Protein AF-A0A938IP88-F1 (afdb_monomer_lite)

Secondary structure (DSSP, 8-state):
----PPPTTPPPP-S-SS---HHHHHHHHHHHHTS-HHHHHHHHHHHHHHHH--S---HHHHHHHHT--S-HHHHS--EEEEEEEEEEETTTEEEEEEEEEEEE--GGGHHHHHHHH-PPP--HHHHHHHHHHHHHHHHHHTT--SPEEEE--GGG--HHHHHHHHHTTEEEE-PPPTT----PPPPPPPTT--SPPPS--

Radius of gyration: 23.62 Å; chains: 1; bounding box: 55×41×85 Å

Foldseek 3Di:
DDPPDPDPPQDADQFFPDFDDDPVNVVLQVVLVVDDVLCSSCSRLQVQLCVQQPDDPDSVSSNVNRPPGRPVCSVPVWDKQWDWDWDQDPVPGTDTHTDDIDIADDPVCVVVCCVPPVDDHDDSLRVVLVVVVVVLCVCVVVVNPDAAEAEDEQVNVDPVSVVSCVVSNHHYDYDHDPPDDDFDQDDDDDPPDDDDDDRGD

pLDDT: mean 84.92, std 9.45, range [39.03, 96.81]

Sequence (201 aa):
MPSRTPNPNRKKTVRARVPLIGGLAAMAASMGGLLDARMGFRLAIIMAGMVLAGERRVAAAWFAAGGAQDDWDRFCGHNWVSLAMVVKHSLWGVIALPLRSMLYVRAANRPKWTEKYGWEFRTKHEQLTDLVAWFVETARGMGLRCAIWLAVDGAYAASPFLRAMGRWSVVVVSRLRKDAALFDLPEERAPGKRGRHPIYG

Structure (mmCIF, N/CA/C/O backbone):
data_AF-A0A938IP88-F1
#
_entry.id   AF-A0A938IP88-F1
#
loop_
_atom_site.group_PDB
_atom_site.id
_atom_site.type_symbol
_atom_site.label_atom_id
_atom_site.label_alt_id
_atom_site.label_comp_id
_atom_site.label_asym_id
_atom_site.label_entity_id
_atom_site.label_seq_id
_atom_site.pdbx_PDB_ins_code
_atom_site.Cartn_x
_atom_site.Cartn_y
_atom_site.Cartn_z
_atom_site.occupancy
_atom_site.B_iso_or_equiv
_atom_site.auth_seq_id
_atom_site.auth_comp_id
_atom_site.auth_asym_id
_atom_site.auth_atom_id
_atom_site.pdbx_PDB_model_num
ATOM 1 N N . MET A 1 1 ? 25.854 7.118 6.851 1.00 39.03 1 MET A N 1
ATOM 2 C CA . MET A 1 1 ? 25.600 5.969 5.949 1.00 39.03 1 MET A CA 1
ATOM 3 C C . MET A 1 1 ? 26.507 6.124 4.741 1.00 39.03 1 MET A C 1
ATOM 5 O O . MET A 1 1 ? 26.476 7.207 4.168 1.00 39.03 1 MET A O 1
ATOM 9 N N . PRO A 1 2 ? 27.325 5.125 4.376 1.00 42.34 2 PRO A N 1
ATOM 10 C CA . PRO A 1 2 ? 28.205 5.250 3.220 1.00 42.34 2 PRO A CA 1
ATOM 11 C C . PRO A 1 2 ? 27.356 5.418 1.956 1.00 42.34 2 PRO A C 1
ATOM 13 O O . PRO A 1 2 ? 26.349 4.723 1.776 1.00 42.34 2 PRO A O 1
ATOM 16 N N . SER A 1 3 ? 27.719 6.385 1.115 1.00 47.59 3 SER A N 1
ATOM 17 C CA . SER A 1 3 ? 27.092 6.593 -0.186 1.00 47.59 3 SER A CA 1
ATOM 18 C C . SER A 1 3 ? 27.247 5.305 -0.995 1.00 47.59 3 SER A C 1
ATOM 20 O O . SER A 1 3 ? 28.353 4.848 -1.260 1.00 47.59 3 SER A O 1
ATOM 22 N N . ARG A 1 4 ? 26.129 4.663 -1.355 1.00 57.00 4 ARG A N 1
ATOM 23 C CA . ARG A 1 4 ? 26.156 3.551 -2.313 1.00 57.00 4 ARG A CA 1
ATOM 24 C C . ARG A 1 4 ? 26.623 4.116 -3.650 1.00 57.00 4 ARG A C 1
ATOM 26 O O . ARG A 1 4 ? 25.824 4.695 -4.385 1.00 57.00 4 ARG A O 1
ATOM 33 N N . THR A 1 5 ? 27.906 3.974 -3.952 1.00 62.06 5 THR A N 1
ATOM 34 C CA . THR A 1 5 ? 28.433 4.198 -5.293 1.00 62.06 5 THR A CA 1
ATOM 35 C C . THR A 1 5 ? 27.767 3.198 -6.244 1.00 62.06 5 THR A C 1
ATOM 37 O O . THR A 1 5 ? 27.657 2.013 -5.914 1.00 62.06 5 THR A O 1
ATOM 40 N N . PRO A 1 6 ? 27.238 3.650 -7.397 1.00 63.91 6 PRO A N 1
ATOM 41 C CA . PRO A 1 6 ? 26.672 2.746 -8.389 1.00 63.91 6 PRO A CA 1
ATOM 42 C C . PRO A 1 6 ? 27.718 1.714 -8.821 1.00 63.91 6 PRO A C 1
ATOM 44 O O . PRO A 1 6 ? 28.854 2.083 -9.102 1.00 63.91 6 PRO A O 1
ATOM 47 N N . ASN A 1 7 ? 27.336 0.435 -8.889 1.00 74.88 7 ASN A N 1
ATOM 48 C CA . ASN A 1 7 ? 28.219 -0.620 -9.387 1.00 74.88 7 ASN A CA 1
ATOM 49 C C . ASN A 1 7 ? 28.646 -0.286 -10.836 1.00 74.88 7 ASN A C 1
ATOM 51 O O . ASN A 1 7 ? 27.767 -0.212 -11.701 1.00 74.88 7 ASN A O 1
ATOM 55 N N . PRO A 1 8 ? 29.948 -0.094 -11.122 1.00 76.50 8 PRO A N 1
ATOM 56 C CA . PRO A 1 8 ? 30.418 0.248 -12.465 1.00 76.50 8 PRO A CA 1
ATOM 57 C C . PRO A 1 8 ? 30.179 -0.881 -13.479 1.00 76.50 8 PRO A C 1
ATOM 59 O O . PRO A 1 8 ? 29.977 -0.610 -14.657 1.00 76.50 8 PRO A O 1
ATOM 62 N N . ASN A 1 9 ? 30.086 -2.134 -13.020 1.00 78.81 9 ASN A N 1
ATOM 6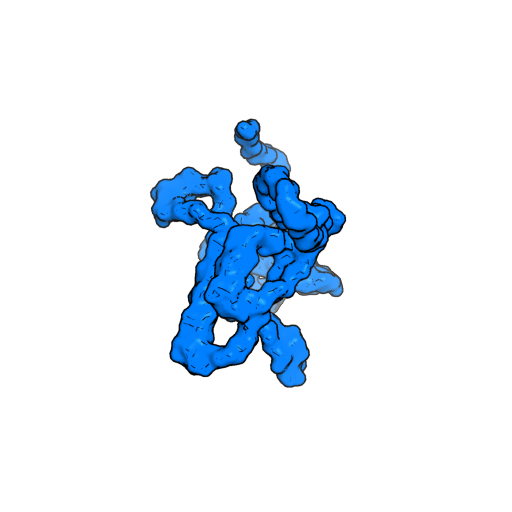3 C CA . ASN A 1 9 ? 29.857 -3.313 -13.863 1.00 78.81 9 ASN A CA 1
ATOM 64 C C . ASN A 1 9 ? 28.368 -3.625 -14.084 1.00 78.81 9 ASN A C 1
ATOM 66 O O . ASN A 1 9 ? 28.011 -4.722 -14.515 1.00 78.81 9 ASN A O 1
ATOM 70 N N . ARG A 1 10 ? 27.476 -2.684 -13.758 1.00 78.38 10 ARG A N 1
ATOM 71 C CA . ARG A 1 10 ? 26.030 -2.886 -13.839 1.00 78.38 10 ARG A CA 1
ATOM 72 C C . ARG A 1 10 ? 25.574 -3.097 -15.282 1.00 78.38 10 ARG A C 1
ATOM 74 O O . ARG A 1 10 ? 25.612 -2.165 -16.091 1.00 78.38 10 ARG A O 1
ATOM 81 N N . LYS A 1 11 ? 25.030 -4.278 -15.583 1.00 82.25 11 LYS A N 1
ATOM 82 C CA . LYS A 1 11 ? 24.447 -4.555 -16.899 1.00 82.25 11 LYS A CA 1
ATOM 83 C C . LYS A 1 11 ? 23.072 -3.903 -17.029 1.00 82.25 11 LYS A C 1
ATOM 85 O O . LYS A 1 11 ? 22.203 -4.069 -16.174 1.00 82.25 11 LYS A O 1
ATOM 90 N N . LYS A 1 12 ? 22.884 -3.135 -18.104 1.00 82.44 12 LYS A N 1
ATOM 91 C CA . LYS A 1 12 ? 21.624 -2.451 -18.419 1.00 82.44 12 LYS A CA 1
ATOM 92 C C . LYS A 1 12 ? 20.836 -3.260 -19.437 1.00 82.44 12 LYS A C 1
ATOM 94 O O . LYS A 1 12 ? 21.319 -3.529 -20.534 1.00 82.44 12 LYS A O 1
ATOM 99 N N . THR A 1 13 ? 19.595 -3.568 -19.102 1.00 82.69 13 THR A N 1
ATOM 100 C CA . THR A 1 13 ? 18.654 -4.197 -20.017 1.00 82.69 13 THR A CA 1
ATOM 101 C C . THR A 1 13 ? 18.198 -3.152 -21.033 1.00 82.69 13 THR A C 1
ATOM 103 O O . THR A 1 13 ? 17.679 -2.087 -20.681 1.00 82.69 13 THR A O 1
ATOM 106 N N . VAL A 1 14 ? 18.451 -3.438 -22.308 1.00 83.44 14 VAL A N 1
ATOM 107 C CA . VAL A 1 14 ? 18.081 -2.586 -23.453 1.00 83.44 14 VAL A CA 1
ATOM 108 C C . VAL A 1 14 ? 17.101 -3.277 -24.399 1.00 83.44 14 VAL A C 1
ATOM 110 O O . VAL A 1 14 ? 16.383 -2.601 -25.126 1.00 83.44 14 VAL A O 1
ATOM 113 N N . ARG A 1 15 ? 17.033 -4.613 -24.359 1.00 84.44 15 ARG A N 1
ATOM 114 C CA . ARG A 1 15 ? 16.145 -5.445 -25.177 1.00 84.44 15 ARG A CA 1
ATOM 115 C C . ARG A 1 15 ? 15.677 -6.670 -24.397 1.00 84.44 15 ARG A C 1
ATOM 117 O O . ARG A 1 15 ? 16.320 -7.050 -23.419 1.00 84.44 15 ARG A O 1
ATOM 124 N N . ALA A 1 16 ? 14.582 -7.274 -24.848 1.00 85.69 16 ALA A N 1
ATOM 125 C CA . ALA A 1 16 ? 14.050 -8.496 -24.260 1.00 85.69 16 ALA A CA 1
ATO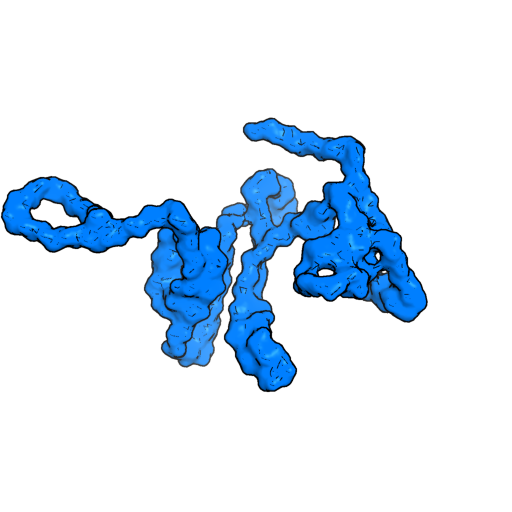M 126 C C . ALA A 1 16 ? 15.006 -9.678 -24.491 1.00 85.69 16 ALA A C 1
ATOM 128 O O . ALA A 1 16 ? 15.702 -9.716 -25.510 1.00 85.69 16 ALA A O 1
ATOM 129 N N . ARG A 1 17 ? 15.009 -10.659 -23.579 1.00 85.94 17 ARG A N 1
ATOM 130 C CA . ARG A 1 17 ? 15.755 -11.923 -23.741 1.00 85.94 17 ARG A CA 1
ATOM 131 C C . ARG A 1 17 ? 15.338 -12.669 -25.007 1.00 85.94 17 ARG A C 1
ATOM 133 O O . ARG A 1 17 ? 16.198 -13.170 -25.722 1.00 85.94 17 ARG A O 1
ATOM 140 N N . VAL A 1 18 ? 14.035 -12.711 -25.271 1.00 88.25 18 VAL A N 1
ATOM 141 C CA . VAL A 1 18 ? 13.453 -13.189 -26.527 1.00 88.25 18 VAL A CA 1
ATOM 142 C C . VAL A 1 18 ? 12.668 -12.018 -27.121 1.00 88.25 18 VAL A C 1
ATOM 144 O O . VAL A 1 18 ? 11.753 -11.519 -26.460 1.00 88.25 18 VAL A O 1
ATOM 147 N N . PRO A 1 19 ? 13.048 -11.507 -28.303 1.00 87.06 19 PRO A N 1
ATOM 148 C CA . PRO A 1 19 ? 12.375 -10.364 -28.901 1.00 87.06 19 PRO A CA 1
ATOM 149 C C . PRO A 1 19 ? 10.961 -10.735 -29.356 1.00 87.06 19 PRO A C 1
ATOM 151 O O . PRO A 1 19 ? 10.712 -11.845 -29.820 1.00 87.06 19 PRO A O 1
ATOM 154 N N . LEU A 1 20 ? 10.041 -9.773 -29.256 1.00 87.88 20 LEU A N 1
ATOM 155 C CA . LEU A 1 20 ? 8.740 -9.878 -29.911 1.00 87.88 20 LEU A CA 1
ATOM 156 C C . LEU A 1 20 ? 8.942 -9.846 -31.429 1.00 87.88 20 LEU A C 1
ATOM 158 O O . LEU A 1 20 ? 9.775 -9.086 -31.927 1.00 87.88 20 LEU A O 1
ATOM 162 N N . ILE A 1 21 ? 8.148 -10.628 -32.156 1.00 89.69 21 ILE A N 1
ATOM 163 C CA . ILE A 1 21 ? 8.145 -10.675 -33.623 1.00 89.69 21 ILE A CA 1
ATOM 164 C C . ILE A 1 21 ? 6.719 -10.512 -34.164 1.00 89.69 21 ILE A C 1
ATOM 166 O O . ILE A 1 21 ? 5.740 -10.685 -33.435 1.00 89.69 21 ILE A O 1
ATOM 170 N N . GLY A 1 22 ? 6.600 -10.163 -35.446 1.00 92.19 22 GLY A N 1
ATOM 171 C CA . GLY A 1 22 ? 5.313 -10.042 -36.136 1.00 92.19 22 GLY A CA 1
ATOM 172 C C . GLY A 1 22 ? 4.401 -8.954 -35.557 1.00 92.19 22 GLY A C 1
ATOM 173 O O . GLY A 1 22 ? 4.866 -7.921 -35.071 1.00 92.19 22 GLY A O 1
ATOM 174 N N . GLY A 1 23 ? 3.086 -9.186 -35.600 1.00 89.50 23 GLY A N 1
ATOM 175 C CA . GLY A 1 23 ? 2.079 -8.202 -35.180 1.00 89.50 23 GLY A CA 1
ATOM 176 C C . GLY A 1 23 ? 2.238 -7.730 -33.732 1.00 89.50 23 GLY A C 1
ATOM 177 O O . GLY A 1 23 ? 2.068 -6.547 -33.447 1.00 89.50 23 GLY A O 1
ATOM 178 N N . LEU A 1 24 ? 2.666 -8.614 -32.827 1.00 85.00 24 LEU A N 1
ATOM 179 C CA . LEU A 1 24 ? 2.877 -8.265 -31.422 1.00 85.00 24 LEU A CA 1
ATOM 180 C C . LEU A 1 24 ? 4.037 -7.269 -31.239 1.00 85.00 24 LEU A C 1
ATOM 182 O O . LEU A 1 24 ? 3.959 -6.384 -30.388 1.00 85.00 24 LEU A O 1
ATOM 186 N N . ALA A 1 25 ? 5.083 -7.360 -32.067 1.00 88.56 25 ALA A N 1
ATOM 187 C CA . ALA A 1 25 ? 6.172 -6.383 -32.076 1.00 88.56 25 ALA A CA 1
ATOM 188 C C . ALA A 1 25 ? 5.706 -5.014 -32.590 1.00 88.56 25 ALA A C 1
ATOM 190 O O . ALA A 1 25 ? 6.047 -3.987 -32.002 1.00 88.56 25 ALA A O 1
ATOM 191 N N . ALA A 1 26 ? 4.890 -4.998 -33.648 1.00 88.69 26 ALA A N 1
ATOM 192 C CA . ALA A 1 26 ? 4.335 -3.767 -34.208 1.00 88.69 26 ALA A CA 1
ATOM 193 C C . ALA A 1 26 ? 3.410 -3.053 -33.207 1.00 88.69 26 ALA A C 1
ATOM 195 O O . ALA A 1 26 ? 3.532 -1.845 -33.001 1.00 88.69 26 ALA A O 1
ATOM 196 N N . MET A 1 27 ? 2.551 -3.806 -32.512 1.00 88.81 27 MET A N 1
ATOM 197 C CA . MET A 1 27 ? 1.705 -3.270 -31.442 1.00 88.81 27 MET A CA 1
ATOM 198 C C . MET A 1 27 ? 2.544 -2.718 -30.286 1.00 88.81 27 MET A C 1
ATOM 200 O O . MET A 1 27 ? 2.295 -1.606 -29.824 1.00 88.81 27 MET A O 1
ATOM 204 N N . ALA A 1 28 ? 3.580 -3.448 -29.859 1.00 87.19 28 ALA A N 1
ATOM 205 C CA . ALA A 1 28 ? 4.492 -2.994 -28.812 1.00 87.19 28 ALA A CA 1
ATOM 206 C C . ALA A 1 28 ? 5.188 -1.678 -29.156 1.00 87.19 28 ALA A C 1
ATOM 208 O O . ALA A 1 28 ? 5.303 -0.804 -28.299 1.00 87.19 28 ALA A O 1
ATOM 209 N N . ALA A 1 29 ? 5.644 -1.536 -30.400 1.00 87.12 29 ALA A N 1
ATOM 210 C CA . ALA A 1 29 ? 6.291 -0.323 -30.878 1.00 87.12 29 ALA A CA 1
ATOM 211 C C . ALA A 1 29 ? 5.306 0.853 -30.939 1.00 87.12 29 ALA A C 1
ATOM 213 O O . ALA A 1 29 ? 5.624 1.936 -30.450 1.00 87.12 29 ALA A O 1
ATOM 214 N N . SER A 1 30 ? 4.097 0.625 -31.461 1.00 88.56 30 SER A N 1
ATOM 215 C CA . SER A 1 30 ? 3.044 1.644 -31.533 1.00 88.56 30 SER A CA 1
ATOM 216 C C . SER A 1 30 ? 2.647 2.143 -30.142 1.00 88.56 30 SER A C 1
ATOM 218 O O . SER A 1 30 ? 2.703 3.342 -29.874 1.00 88.56 30 SER A O 1
ATOM 220 N N . MET A 1 31 ? 2.355 1.228 -29.215 1.00 87.75 31 MET A N 1
ATOM 221 C CA . MET A 1 31 ? 2.033 1.575 -27.829 1.00 87.75 31 MET A CA 1
ATOM 222 C C . MET A 1 31 ? 3.223 2.221 -27.110 1.00 87.75 31 MET A C 1
ATOM 224 O O . MET A 1 31 ? 3.044 3.152 -26.331 1.00 87.75 31 MET A O 1
ATOM 228 N N . GLY A 1 32 ? 4.444 1.752 -27.378 1.00 85.56 32 GLY A N 1
ATOM 229 C CA . GLY A 1 32 ? 5.668 2.314 -26.813 1.00 85.56 32 GLY A CA 1
ATOM 230 C C . GLY A 1 32 ? 5.910 3.759 -27.248 1.00 85.56 32 GLY A C 1
ATOM 231 O O . GLY A 1 32 ? 6.405 4.545 -26.444 1.00 85.56 32 GLY A O 1
ATOM 232 N N . GLY A 1 33 ? 5.515 4.120 -28.473 1.00 86.38 33 GLY A N 1
ATOM 233 C CA . GLY A 1 33 ? 5.577 5.490 -28.990 1.00 86.38 33 GLY A CA 1
ATOM 234 C C . GLY A 1 33 ? 4.600 6.462 -28.321 1.00 86.38 33 GLY A C 1
ATOM 235 O O . GLY A 1 33 ? 4.826 7.666 -28.365 1.00 86.38 33 GLY A O 1
ATOM 236 N N . LEU A 1 34 ? 3.554 5.953 -27.661 1.00 86.06 34 LEU A N 1
ATOM 237 C CA . LEU A 1 34 ? 2.617 6.757 -26.864 1.00 86.06 34 LEU A CA 1
ATOM 238 C C . LEU A 1 34 ? 3.126 7.024 -25.438 1.00 86.06 34 LEU A C 1
ATOM 240 O O . LEU A 1 34 ? 2.538 7.821 -24.707 1.00 86.06 34 LEU A O 1
ATOM 244 N N . LEU A 1 35 ? 4.189 6.338 -25.014 1.00 83.81 35 LEU A N 1
ATOM 245 C CA . LEU A 1 35 ? 4.784 6.498 -23.692 1.00 83.81 35 LEU A CA 1
ATOM 246 C C . LEU A 1 35 ? 5.928 7.514 -23.728 1.00 83.81 35 LEU A C 1
ATOM 248 O O . LEU A 1 35 ? 6.549 7.751 -24.761 1.00 83.81 35 LEU A O 1
ATOM 252 N N . ASP A 1 36 ? 6.271 8.059 -22.556 1.00 80.62 36 ASP A N 1
ATOM 253 C CA . ASP A 1 36 ? 7.490 8.855 -22.397 1.00 80.62 36 ASP A CA 1
ATOM 254 C C . ASP A 1 36 ? 8.705 8.083 -22.941 1.00 80.62 36 ASP A C 1
ATOM 256 O O . ASP A 1 36 ? 8.876 6.889 -22.661 1.00 80.62 36 ASP A O 1
ATOM 260 N N . ALA A 1 37 ? 9.574 8.768 -23.690 1.00 76.88 37 ALA A N 1
ATOM 261 C CA . ALA A 1 37 ? 10.711 8.161 -24.384 1.00 76.88 37 ALA A CA 1
ATOM 262 C C . ALA A 1 37 ? 11.632 7.345 -23.453 1.00 76.88 37 ALA A C 1
ATOM 264 O O . ALA A 1 37 ? 12.273 6.381 -23.879 1.00 76.88 37 ALA A O 1
ATOM 265 N N . ARG A 1 38 ? 11.678 7.672 -22.154 1.00 75.44 38 ARG A N 1
ATOM 266 C CA . ARG A 1 38 ? 12.471 6.936 -21.155 1.00 75.44 38 ARG A CA 1
ATOM 267 C C . ARG A 1 38 ? 11.866 5.574 -20.818 1.00 75.44 38 ARG A C 1
ATOM 269 O O . ARG A 1 38 ? 12.594 4.695 -20.342 1.00 75.44 38 ARG A O 1
ATOM 276 N N . MET A 1 39 ? 10.557 5.419 -21.007 1.00 77.50 39 MET A N 1
ATOM 277 C CA . MET A 1 39 ? 9.769 4.223 -20.703 1.00 77.50 39 MET A CA 1
ATOM 278 C C . MET A 1 39 ? 9.457 3.385 -21.946 1.00 77.50 39 MET A C 1
ATOM 280 O O . MET A 1 39 ? 9.400 2.164 -21.819 1.00 77.50 39 MET A O 1
ATOM 284 N N . GLY A 1 40 ? 9.286 4.003 -23.120 1.00 81.69 40 GLY A N 1
ATOM 285 C CA . GLY A 1 40 ? 8.762 3.348 -24.328 1.00 81.69 40 GLY A CA 1
ATOM 286 C C . GLY A 1 40 ? 9.460 2.034 -24.693 1.00 81.69 40 GLY A C 1
ATOM 287 O O . GLY A 1 40 ? 8.802 1.008 -24.857 1.00 81.69 40 GLY A O 1
ATOM 288 N N . PHE A 1 41 ? 10.799 2.009 -24.694 1.00 82.62 41 PHE A N 1
ATOM 289 C CA . PHE A 1 41 ? 11.572 0.798 -25.026 1.00 82.62 41 PHE A CA 1
ATOM 290 C C . PHE A 1 41 ? 11.330 -0.380 -24.060 1.00 82.62 41 PHE A C 1
ATOM 292 O O . PHE A 1 41 ? 11.546 -1.540 -24.409 1.00 82.62 41 PHE A O 1
ATOM 299 N N . ARG A 1 42 ? 10.888 -0.100 -22.828 1.00 85.56 42 ARG A N 1
ATOM 300 C CA . ARG A 1 42 ? 10.667 -1.118 -21.792 1.00 85.56 42 ARG A CA 1
ATOM 301 C C . ARG A 1 42 ? 9.394 -1.901 -22.034 1.00 85.56 42 ARG A C 1
ATOM 303 O O . ARG A 1 42 ? 9.327 -3.050 -21.614 1.00 85.56 42 ARG A O 1
ATOM 310 N N . LEU A 1 43 ? 8.411 -1.313 -22.714 1.00 85.56 43 LEU A N 1
ATOM 311 C CA . LEU A 1 43 ? 7.127 -1.960 -22.952 1.00 85.56 43 LEU A CA 1
ATOM 312 C C . LEU A 1 43 ? 7.303 -3.294 -23.692 1.00 85.56 43 LEU A C 1
ATOM 314 O O . LEU A 1 43 ? 6.735 -4.301 -23.280 1.00 85.56 43 LEU A O 1
ATOM 318 N N . ALA A 1 44 ? 8.173 -3.332 -24.704 1.00 86.25 44 ALA A N 1
ATOM 319 C CA . ALA A 1 44 ? 8.491 -4.558 -25.433 1.00 86.25 44 ALA A CA 1
ATOM 320 C C . ALA A 1 44 ? 9.147 -5.632 -24.541 1.00 86.25 44 ALA A C 1
ATOM 322 O O . ALA A 1 44 ? 8.832 -6.813 -24.665 1.00 86.25 44 ALA A O 1
ATOM 323 N N . ILE A 1 45 ? 10.015 -5.228 -23.604 1.00 86.00 45 ILE A N 1
ATOM 324 C CA . ILE A 1 45 ? 10.669 -6.127 -22.634 1.00 86.00 45 ILE A CA 1
ATOM 325 C C . ILE A 1 45 ? 9.637 -6.733 -21.680 1.00 86.00 45 ILE A C 1
ATOM 327 O O . ILE A 1 45 ? 9.655 -7.936 -21.421 1.00 86.00 45 ILE A O 1
ATOM 331 N N . ILE A 1 46 ? 8.720 -5.903 -21.181 1.00 86.12 46 ILE A N 1
ATOM 332 C CA . ILE A 1 46 ? 7.667 -6.318 -20.252 1.00 86.12 46 ILE A CA 1
ATOM 333 C C . ILE A 1 46 ? 6.691 -7.268 -20.943 1.00 86.12 46 ILE A C 1
ATOM 335 O O . ILE A 1 46 ? 6.385 -8.319 -20.388 1.00 86.12 46 ILE A O 1
ATOM 339 N N . MET A 1 47 ? 6.239 -6.935 -22.153 1.00 85.94 47 MET A N 1
ATOM 340 C CA . MET A 1 47 ? 5.298 -7.772 -22.897 1.00 85.94 47 MET A CA 1
ATOM 341 C C . MET A 1 47 ? 5.909 -9.110 -23.320 1.00 85.94 47 MET A C 1
ATOM 343 O O . MET A 1 47 ? 5.250 -10.136 -23.186 1.00 85.94 47 MET A O 1
ATOM 347 N N . ALA A 1 48 ? 7.180 -9.141 -23.736 1.00 87.38 48 ALA A N 1
ATOM 348 C CA . ALA A 1 48 ? 7.887 -10.406 -23.948 1.00 87.38 48 ALA A CA 1
ATOM 349 C C . ALA A 1 48 ? 7.922 -11.248 -22.660 1.00 87.38 48 ALA A C 1
ATOM 351 O O . ALA A 1 48 ? 7.640 -12.443 -22.679 1.00 87.38 48 ALA A O 1
ATOM 352 N N . GLY A 1 49 ? 8.191 -10.606 -21.521 1.00 85.88 49 GLY A N 1
ATOM 353 C CA . GLY A 1 49 ? 8.145 -11.238 -20.207 1.00 85.88 49 GLY A CA 1
ATOM 354 C C . GLY A 1 49 ? 6.770 -11.776 -19.808 1.00 85.88 49 GLY A C 1
ATOM 355 O O . GLY A 1 49 ? 6.691 -12.856 -19.232 1.00 85.88 49 GLY A O 1
ATOM 356 N N . MET A 1 50 ? 5.691 -11.057 -20.129 1.00 86.69 50 MET A N 1
ATOM 357 C CA . MET A 1 50 ? 4.311 -11.496 -19.884 1.00 86.69 50 MET A CA 1
ATOM 358 C C . MET A 1 50 ? 3.970 -12.770 -20.659 1.00 86.69 50 MET A C 1
ATOM 360 O O . MET A 1 50 ? 3.320 -13.648 -20.103 1.00 86.69 50 MET A O 1
ATOM 364 N N . VAL A 1 51 ? 4.415 -12.871 -21.916 1.00 85.94 51 VAL A N 1
ATOM 365 C CA . VAL A 1 51 ? 4.176 -14.045 -22.773 1.00 85.94 51 VAL A CA 1
ATOM 366 C C . VAL A 1 51 ? 4.978 -15.261 -22.300 1.00 85.94 51 VAL A C 1
ATOM 368 O O . VAL A 1 51 ? 4.491 -16.384 -22.374 1.00 85.94 51 VAL A O 1
ATOM 371 N N . LEU A 1 52 ? 6.202 -15.047 -21.812 1.00 84.88 52 LEU A N 1
ATOM 372 C CA . LEU A 1 52 ? 7.124 -16.126 -21.432 1.00 84.88 52 LEU A CA 1
ATOM 373 C C . LEU A 1 52 ? 6.988 -16.580 -19.975 1.00 84.88 52 LEU A C 1
ATOM 375 O O . LEU A 1 52 ? 7.474 -17.654 -19.620 1.00 84.88 52 LEU A O 1
ATOM 379 N N . ALA A 1 53 ? 6.393 -15.766 -19.104 1.00 84.06 53 ALA A N 1
ATOM 380 C CA . ALA A 1 53 ? 6.226 -16.128 -17.705 1.00 84.06 53 ALA A CA 1
ATOM 381 C C . ALA A 1 53 ? 5.150 -17.213 -17.561 1.00 84.06 53 ALA A C 1
ATOM 383 O O . ALA A 1 53 ? 3.966 -16.953 -17.752 1.00 84.06 53 ALA A O 1
ATOM 384 N N . GLY A 1 54 ? 5.568 -18.426 -17.190 1.00 68.00 54 GLY A N 1
ATOM 385 C CA . GLY A 1 54 ? 4.669 -19.580 -17.094 1.00 68.00 54 GLY A CA 1
ATOM 386 C C . GLY A 1 54 ? 3.730 -19.584 -15.883 1.00 68.00 54 GLY A C 1
ATOM 387 O O . GLY A 1 54 ? 2.692 -20.232 -15.932 1.00 68.00 54 GLY A O 1
ATOM 388 N N . GLU A 1 55 ? 4.064 -18.873 -14.800 1.00 68.56 55 GLU A N 1
ATOM 389 C CA . GLU A 1 55 ? 3.312 -18.969 -13.540 1.00 68.56 55 GLU A CA 1
ATOM 390 C C . GLU A 1 55 ? 2.809 -17.614 -13.010 1.00 68.56 55 GLU A C 1
ATOM 392 O O . GLU A 1 55 ? 2.027 -16.928 -13.668 1.00 68.56 55 GLU A O 1
ATOM 397 N N . ARG A 1 56 ? 3.183 -17.242 -11.773 1.00 58.81 56 ARG A N 1
ATOM 398 C CA . ARG A 1 56 ? 2.622 -16.107 -11.028 1.00 58.81 56 ARG A CA 1
ATOM 399 C C . ARG A 1 56 ? 2.564 -14.857 -11.908 1.00 58.81 56 ARG A C 1
ATOM 401 O O . ARG A 1 56 ? 3.595 -14.360 -12.356 1.00 58.81 56 ARG A O 1
ATOM 408 N N . ARG A 1 57 ? 1.356 -14.307 -12.077 1.00 71.00 57 ARG A N 1
ATOM 409 C CA . ARG A 1 57 ? 1.075 -13.051 -12.798 1.00 71.00 57 ARG A CA 1
ATOM 410 C C . ARG A 1 57 ? 1.542 -11.831 -11.998 1.00 71.00 57 ARG A C 1
ATOM 412 O O . ARG A 1 57 ? 0.753 -10.969 -11.622 1.00 71.00 57 ARG A O 1
ATOM 419 N N . VAL A 1 58 ? 2.828 -11.800 -11.672 1.00 78.12 58 VAL A N 1
ATOM 420 C CA . VAL A 1 58 ? 3.480 -10.727 -10.924 1.00 78.12 58 VAL A CA 1
ATOM 421 C C . VAL A 1 58 ? 4.546 -10.091 -11.799 1.00 78.12 58 VAL A C 1
ATOM 423 O O . VAL A 1 58 ? 5.298 -10.786 -12.479 1.00 78.12 58 VAL A O 1
ATOM 426 N N . ALA A 1 59 ? 4.654 -8.764 -11.737 1.00 78.62 59 ALA A N 1
ATOM 427 C CA . ALA A 1 59 ? 5.585 -8.000 -12.565 1.00 78.62 59 ALA A CA 1
ATOM 428 C C . ALA A 1 59 ? 7.034 -8.508 -12.455 1.00 78.62 59 ALA A C 1
ATOM 430 O O . ALA A 1 59 ? 7.751 -8.552 -13.448 1.00 78.62 59 ALA A O 1
ATOM 431 N N . ALA A 1 60 ? 7.442 -8.984 -11.273 1.00 80.12 60 ALA A N 1
ATOM 432 C CA . ALA A 1 60 ? 8.768 -9.557 -11.074 1.00 80.12 60 ALA A CA 1
ATOM 433 C C . ALA A 1 60 ? 9.037 -10.808 -11.929 1.00 80.12 60 ALA A C 1
ATOM 435 O O . ALA A 1 60 ? 10.134 -10.952 -12.464 1.00 80.12 60 ALA A O 1
ATOM 436 N N . ALA A 1 61 ? 8.039 -11.680 -12.103 1.00 83.06 61 ALA A N 1
ATOM 437 C CA . ALA A 1 61 ? 8.161 -12.855 -12.962 1.00 83.06 61 ALA A CA 1
ATOM 438 C C . ALA A 1 61 ? 8.293 -12.441 -14.434 1.00 83.06 61 ALA A C 1
ATOM 440 O O . ALA A 1 61 ? 9.120 -12.992 -15.156 1.00 83.06 61 ALA A O 1
ATOM 441 N N . TRP A 1 62 ? 7.550 -11.414 -14.856 1.00 86.31 62 TRP A N 1
ATOM 442 C CA . TRP A 1 62 ? 7.650 -10.867 -16.209 1.00 86.31 62 TRP A CA 1
ATOM 443 C C . TRP A 1 62 ? 9.014 -10.236 -16.468 1.00 86.31 62 TRP A C 1
ATOM 445 O O . TRP A 1 62 ? 9.614 -10.508 -17.498 1.00 86.31 62 TRP A O 1
ATOM 455 N N . PHE A 1 63 ? 9.555 -9.441 -15.543 1.00 85.56 63 PHE A N 1
ATOM 456 C CA . PHE A 1 63 ? 10.886 -8.858 -15.732 1.00 85.56 63 PHE A CA 1
ATOM 457 C C . PHE A 1 63 ? 11.968 -9.936 -15.801 1.00 85.56 63 PHE A C 1
ATOM 459 O O . PHE A 1 63 ? 12.823 -9.870 -16.681 1.00 85.56 63 PHE A O 1
ATOM 466 N N . ALA A 1 64 ? 11.902 -10.952 -14.935 1.00 84.94 64 ALA A N 1
ATOM 467 C CA . ALA A 1 64 ? 12.836 -12.074 -14.970 1.00 84.94 64 ALA A CA 1
ATOM 468 C C . ALA A 1 64 ? 12.763 -12.830 -16.308 1.00 84.94 64 ALA A C 1
ATOM 470 O O . ALA A 1 64 ? 13.789 -13.036 -16.959 1.00 84.94 64 ALA A O 1
ATOM 471 N N . ALA A 1 65 ? 11.555 -13.179 -16.763 1.00 85.50 65 ALA A N 1
ATOM 472 C CA . ALA A 1 65 ? 11.341 -13.862 -18.039 1.00 85.50 65 ALA A CA 1
ATOM 473 C C . ALA A 1 65 ? 11.742 -12.990 -19.245 1.00 85.50 65 ALA A C 1
ATOM 475 O O . ALA A 1 65 ? 12.356 -13.471 -20.197 1.00 85.50 65 ALA A O 1
ATOM 476 N N . GLY A 1 66 ? 11.470 -11.687 -19.168 1.00 83.06 66 GLY A N 1
ATOM 477 C CA . GLY A 1 66 ? 11.846 -10.681 -20.160 1.00 83.06 66 GLY A CA 1
ATOM 478 C C . GLY A 1 66 ? 13.348 -10.387 -20.209 1.00 83.06 66 GLY A C 1
ATOM 479 O O . GLY A 1 66 ? 13.803 -9.746 -21.155 1.00 83.06 66 GLY A O 1
ATOM 480 N N . GLY A 1 67 ? 14.136 -10.884 -19.249 1.00 85.62 67 GLY A N 1
ATOM 481 C CA . GLY A 1 67 ? 15.594 -10.755 -19.229 1.00 85.62 67 GLY A CA 1
ATOM 482 C C . GLY A 1 67 ? 16.132 -9.530 -18.499 1.00 85.62 67 GLY A C 1
ATOM 483 O O . GLY A 1 67 ? 17.238 -9.096 -18.821 1.00 85.62 67 GLY A O 1
ATOM 484 N N . ALA A 1 68 ? 15.379 -8.965 -17.552 1.00 83.56 68 ALA A N 1
ATOM 485 C CA . ALA A 1 68 ? 15.873 -7.897 -16.688 1.00 83.56 68 ALA A CA 1
ATOM 486 C C . ALA A 1 68 ? 17.086 -8.379 -15.874 1.00 83.56 68 ALA A C 1
ATOM 488 O O . ALA A 1 68 ? 17.021 -9.399 -15.187 1.00 83.56 68 ALA A O 1
ATOM 489 N N . GLN A 1 69 ? 18.194 -7.645 -15.981 1.00 80.19 69 GLN A N 1
ATOM 490 C CA . GLN A 1 69 ? 19.480 -7.984 -15.364 1.00 80.19 69 GLN A CA 1
ATOM 491 C C . GLN A 1 69 ? 19.667 -7.204 -14.057 1.00 80.19 69 GLN A C 1
ATOM 493 O O . GLN A 1 69 ? 18.791 -7.226 -13.203 1.00 80.19 69 GLN A O 1
ATOM 498 N N . ASP A 1 70 ? 20.767 -6.472 -13.877 1.00 78.00 70 ASP A N 1
ATOM 499 C CA . ASP A 1 70 ? 21.072 -5.761 -12.627 1.00 78.00 70 ASP A CA 1
ATOM 500 C C . ASP A 1 70 ? 20.329 -4.419 -12.485 1.00 78.00 70 ASP A C 1
ATOM 502 O O . ASP A 1 70 ? 20.637 -3.609 -11.604 1.00 78.00 70 ASP A O 1
ATOM 506 N N . ASP A 1 71 ? 19.367 -4.129 -13.363 1.00 77.19 71 ASP A N 1
ATOM 507 C CA . ASP A 1 71 ? 18.708 -2.831 -13.511 1.00 77.19 71 ASP A CA 1
ATOM 508 C C . ASP A 1 71 ? 17.206 -2.833 -13.193 1.00 77.19 71 ASP A C 1
ATOM 510 O O . ASP A 1 71 ? 16.430 -2.054 -13.743 1.00 77.19 71 ASP A O 1
ATOM 514 N N . TRP A 1 72 ? 16.802 -3.661 -12.226 1.00 74.12 72 TRP A N 1
ATOM 515 C CA . TRP A 1 72 ? 15.431 -3.740 -11.702 1.00 74.12 72 TRP A CA 1
ATOM 516 C C . TRP A 1 72 ? 14.855 -2.401 -11.228 1.00 74.12 72 TRP A C 1
ATOM 518 O O . TRP A 1 72 ? 13.659 -2.168 -11.367 1.00 74.12 72 TRP A O 1
ATOM 528 N N . ASP A 1 73 ? 15.679 -1.493 -10.705 1.00 70.75 73 ASP A N 1
ATOM 529 C CA . ASP A 1 73 ? 15.275 -0.127 -10.328 1.00 70.75 73 ASP A CA 1
ATOM 530 C C . ASP A 1 73 ? 14.797 0.709 -11.525 1.00 70.75 73 ASP A C 1
ATOM 532 O O . ASP A 1 73 ? 14.002 1.633 -11.349 1.00 70.75 73 ASP A O 1
ATOM 536 N N . ARG A 1 74 ? 15.243 0.388 -12.746 1.00 72.38 74 ARG A N 1
ATOM 537 C CA . ARG A 1 74 ? 14.722 1.012 -13.959 1.00 72.38 74 ARG A CA 1
ATOM 538 C C . ARG A 1 74 ? 13.292 0.540 -14.162 1.00 72.38 74 ARG A C 1
ATOM 540 O O . ARG A 1 74 ? 12.442 1.390 -14.374 1.00 72.38 74 ARG A O 1
ATOM 547 N N . PHE A 1 75 ? 12.989 -0.746 -14.017 1.00 69.56 75 PHE A N 1
ATOM 548 C CA . PHE A 1 75 ? 11.637 -1.278 -14.232 1.00 69.56 75 PHE A CA 1
ATOM 549 C C . PHE A 1 75 ? 10.669 -0.999 -13.066 1.00 69.56 75 PHE A C 1
ATOM 551 O O . PHE A 1 75 ? 9.511 -0.667 -13.306 1.00 69.56 75 PHE A O 1
ATOM 558 N N . CYS A 1 76 ? 11.147 -1.042 -11.819 1.00 65.62 76 CYS A N 1
ATOM 559 C CA . CYS A 1 76 ? 10.351 -0.895 -10.595 1.00 65.62 76 CYS A CA 1
ATOM 560 C C . CYS A 1 76 ? 10.996 0.043 -9.565 1.00 65.62 76 CYS A C 1
ATOM 562 O O . CYS A 1 76 ? 11.219 -0.319 -8.410 1.00 65.62 76 CYS A O 1
ATOM 564 N N . GLY A 1 77 ? 11.293 1.276 -9.972 1.00 67.81 77 GLY A N 1
ATOM 565 C CA . GLY A 1 77 ? 11.837 2.296 -9.065 1.00 67.81 77 GLY A CA 1
ATOM 566 C C . GLY A 1 77 ? 10.788 3.010 -8.204 1.00 67.81 77 GLY A C 1
ATOM 567 O O . GLY A 1 77 ? 11.122 3.564 -7.155 1.00 67.81 77 GLY A O 1
ATOM 568 N N . HIS A 1 78 ? 9.523 3.001 -8.632 1.00 76.19 78 HIS A N 1
ATOM 569 C CA . HIS A 1 78 ? 8.450 3.749 -7.985 1.00 76.19 78 HIS A CA 1
ATOM 570 C C . HIS A 1 78 ? 7.630 2.847 -7.073 1.00 76.19 78 HIS A C 1
ATOM 572 O O . HIS A 1 78 ? 7.127 1.804 -7.486 1.00 76.19 78 HIS A O 1
ATOM 578 N N . ASN A 1 79 ? 7.488 3.277 -5.825 1.00 84.44 79 ASN A N 1
ATOM 579 C CA . ASN A 1 79 ? 6.598 2.642 -4.870 1.00 84.44 79 ASN A CA 1
ATOM 580 C C . ASN A 1 79 ? 5.299 3.433 -4.829 1.00 84.44 79 ASN A C 1
ATOM 582 O O . ASN A 1 79 ? 5.340 4.658 -4.764 1.00 84.44 79 ASN A O 1
ATOM 586 N N . TRP A 1 80 ? 4.172 2.737 -4.804 1.00 88.44 80 TRP A N 1
ATOM 587 C CA . TRP A 1 80 ? 2.857 3.352 -4.696 1.00 88.44 80 TRP A CA 1
ATOM 588 C C . TRP A 1 80 ? 2.135 2.798 -3.477 1.00 88.44 80 TRP A C 1
ATOM 590 O O . TRP A 1 80 ? 2.217 1.600 -3.197 1.00 88.44 80 TRP A O 1
ATOM 600 N N . VAL A 1 81 ? 1.422 3.662 -2.765 1.00 92.44 81 VAL A N 1
ATOM 601 C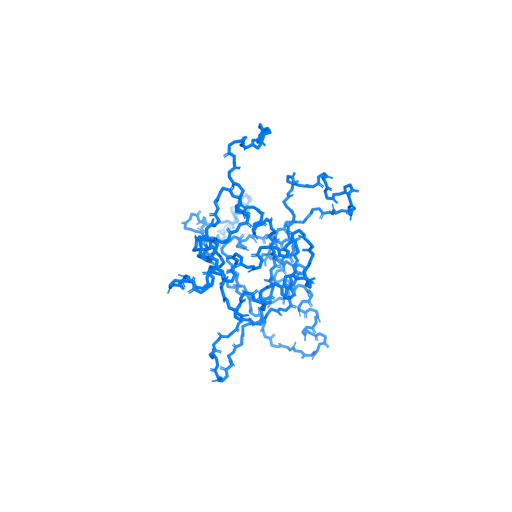 CA . VAL A 1 81 ? 0.390 3.252 -1.811 1.00 92.44 81 VAL A CA 1
ATOM 602 C C . VAL A 1 81 ? -0.929 3.336 -2.562 1.00 92.44 81 VAL A C 1
ATOM 604 O O . VAL A 1 81 ? -1.245 4.387 -3.110 1.00 92.44 81 VAL A O 1
ATOM 607 N N . SER A 1 82 ? -1.653 2.225 -2.668 1.00 93.50 82 SER A N 1
ATOM 608 C CA . SER A 1 82 ? -2.875 2.147 -3.475 1.00 93.50 82 SER A CA 1
ATOM 609 C C . SER A 1 82 ? -4.030 1.641 -2.634 1.00 93.50 82 SER A C 1
ATOM 611 O O . SER A 1 82 ? -3.891 0.637 -1.938 1.00 93.50 82 SER A O 1
ATOM 613 N N . LEU A 1 83 ? -5.162 2.328 -2.733 1.00 96.25 83 LEU A N 1
ATOM 614 C CA . LEU A 1 83 ? -6.435 1.889 -2.190 1.00 96.25 83 LEU A CA 1
ATOM 615 C C . LEU A 1 83 ? -7.257 1.271 -3.321 1.00 96.25 83 LEU A C 1
ATOM 617 O O . LEU A 1 83 ? -7.410 1.873 -4.386 1.00 96.25 83 LEU A O 1
ATOM 621 N N . ALA A 1 84 ? -7.788 0.076 -3.084 1.00 95.38 84 ALA A N 1
ATOM 622 C CA . ALA A 1 84 ? -8.642 -0.631 -4.025 1.00 95.38 84 ALA A CA 1
ATOM 623 C C . ALA A 1 84 ? -9.886 -1.173 -3.316 1.00 95.38 84 ALA A C 1
ATOM 625 O O . ALA A 1 84 ? -9.813 -1.610 -2.168 1.00 95.38 84 ALA A O 1
ATOM 626 N N . MET A 1 85 ? -11.016 -1.163 -4.018 1.00 94.38 85 MET A N 1
ATOM 627 C CA . MET A 1 85 ? -12.269 -1.752 -3.566 1.00 94.38 85 MET A CA 1
ATOM 628 C C . MET A 1 85 ? -12.352 -3.196 -4.047 1.00 94.38 85 MET A C 1
ATOM 630 O O . MET A 1 85 ? -12.282 -3.464 -5.245 1.00 94.38 85 MET A O 1
ATOM 634 N N . VAL A 1 86 ? -12.511 -4.131 -3.118 1.00 93.81 86 VAL A N 1
ATOM 635 C CA . VAL A 1 86 ? -12.695 -5.544 -3.454 1.00 93.81 86 VAL A CA 1
ATOM 636 C C . VAL A 1 86 ? -14.173 -5.790 -3.734 1.00 93.81 86 VAL A C 1
ATOM 638 O O . VAL A 1 86 ? -15.009 -5.578 -2.859 1.00 93.81 86 VAL A O 1
ATOM 641 N N . VAL A 1 87 ? -14.496 -6.236 -4.947 1.00 91.75 87 VAL A N 1
ATOM 642 C CA . VAL A 1 87 ? -15.869 -6.540 -5.371 1.00 91.75 87 VAL A CA 1
ATOM 643 C C . VAL A 1 87 ? -15.949 -7.928 -5.993 1.00 91.75 87 VAL A C 1
ATOM 645 O O . VAL A 1 87 ? -14.997 -8.411 -6.605 1.00 91.75 87 VAL A O 1
ATOM 648 N N . LYS A 1 88 ? -17.105 -8.579 -5.856 1.00 93.25 88 LYS A N 1
ATOM 649 C CA . LYS A 1 88 ? -17.402 -9.825 -6.564 1.00 93.25 88 LYS A CA 1
ATOM 650 C C . LYS A 1 88 ? -18.078 -9.488 -7.891 1.00 93.25 88 LYS A C 1
ATOM 652 O O . LYS A 1 88 ? -19.199 -8.994 -7.906 1.00 93.25 88 LYS A O 1
ATOM 657 N N . HIS A 1 89 ? -17.397 -9.769 -8.992 1.00 89.19 89 HIS A N 1
ATOM 658 C CA . HIS A 1 89 ? -17.924 -9.672 -10.344 1.00 89.19 89 HIS A CA 1
ATOM 659 C C . HIS A 1 89 ? -18.494 -11.025 -10.790 1.00 89.19 89 HIS A C 1
ATOM 661 O O . HIS A 1 89 ? -17.877 -12.067 -10.563 1.00 89.19 89 HIS A O 1
ATOM 667 N N . SER A 1 90 ? -19.654 -11.024 -11.448 1.00 89.00 90 SER A N 1
ATOM 668 C CA . SER A 1 90 ? -20.351 -12.251 -11.869 1.00 89.00 90 SER A CA 1
ATOM 669 C C . SER A 1 90 ? -19.536 -13.100 -12.847 1.00 89.00 90 SER A C 1
ATOM 671 O O . SER A 1 90 ? -19.556 -14.321 -12.751 1.00 89.00 90 SER A O 1
ATOM 673 N N . LEU A 1 91 ? -18.779 -12.463 -13.745 1.00 90.81 91 LEU A N 1
ATOM 674 C CA . LEU A 1 91 ? -17.993 -13.159 -14.772 1.00 90.81 91 LEU A CA 1
ATOM 675 C C . LEU A 1 91 ? -16.557 -13.476 -14.341 1.00 90.81 91 LEU A C 1
ATOM 677 O O . LEU A 1 91 ? -15.929 -14.367 -14.903 1.00 90.81 91 LEU A O 1
ATOM 681 N N . TRP A 1 92 ? -16.009 -12.728 -13.380 1.00 82.94 92 TRP A N 1
ATOM 682 C CA . TRP A 1 92 ? -14.564 -12.736 -13.091 1.00 82.94 92 TRP A CA 1
ATOM 683 C C . TRP A 1 92 ? -14.230 -13.081 -11.640 1.00 82.94 92 TRP A C 1
ATOM 685 O O . TRP A 1 92 ? -13.064 -13.063 -11.252 1.00 82.94 92 TRP A O 1
ATOM 695 N N . GLY A 1 93 ? -15.238 -13.409 -10.831 1.00 91.62 93 GLY A N 1
ATOM 696 C CA . GLY A 1 93 ? -15.048 -13.687 -9.415 1.00 91.62 93 GLY A CA 1
ATOM 697 C C . GLY A 1 93 ? -14.640 -12.433 -8.645 1.00 91.62 93 GLY A C 1
ATOM 698 O O . GLY A 1 93 ? -15.142 -11.341 -8.897 1.00 91.62 93 GLY A O 1
ATOM 699 N N . VAL A 1 94 ? -13.759 -12.582 -7.658 1.00 91.38 94 VAL A N 1
ATOM 700 C CA . VAL A 1 94 ? -13.318 -11.464 -6.816 1.00 91.38 94 VAL A CA 1
ATOM 701 C C . VAL A 1 94 ? -12.269 -10.636 -7.554 1.00 91.38 94 VAL A C 1
ATOM 703 O O . VAL A 1 94 ? -11.208 -11.147 -7.908 1.00 91.38 94 VAL A O 1
ATOM 706 N N . ILE A 1 95 ? -12.548 -9.348 -7.740 1.00 90.56 95 ILE A N 1
ATOM 707 C CA . ILE A 1 95 ? -11.639 -8.383 -8.361 1.00 90.56 95 ILE A CA 1
ATOM 708 C C . ILE A 1 95 ? -11.360 -7.223 -7.402 1.00 90.56 95 ILE A C 1
ATOM 710 O O . ILE A 1 95 ? -12.206 -6.847 -6.592 1.00 90.56 95 ILE A O 1
ATOM 714 N N . ALA A 1 96 ? -10.165 -6.644 -7.500 1.00 89.94 96 ALA A N 1
ATOM 715 C CA . ALA A 1 96 ? -9.796 -5.429 -6.784 1.00 89.94 96 ALA A CA 1
ATOM 716 C C . ALA A 1 96 ? -9.816 -4.249 -7.762 1.00 89.94 96 ALA A C 1
ATOM 718 O O . ALA A 1 96 ? -8.976 -4.165 -8.657 1.00 89.94 96 ALA A O 1
ATOM 719 N N . LEU A 1 97 ? -10.783 -3.351 -7.599 1.00 90.38 97 LEU A N 1
ATOM 720 C CA . LEU A 1 97 ? -10.923 -2.141 -8.400 1.00 90.38 97 LEU A CA 1
ATOM 721 C C . LEU A 1 97 ? -10.064 -1.026 -7.790 1.00 90.38 97 LEU A C 1
ATOM 723 O O . LEU A 1 97 ? -10.360 -0.594 -6.674 1.00 90.38 97 LEU A O 1
ATOM 727 N N . PRO A 1 98 ? -9.003 -0.554 -8.465 1.00 91.31 98 PRO A N 1
ATOM 728 C CA . PRO A 1 98 ? -8.180 0.527 -7.939 1.00 91.31 98 PRO A CA 1
ATOM 729 C C . PRO A 1 98 ? -9.010 1.811 -7.849 1.00 91.31 98 PRO A C 1
ATOM 731 O O . PRO A 1 98 ? -9.612 2.235 -8.831 1.00 91.31 98 PRO A O 1
ATOM 734 N N . LEU A 1 99 ? -9.039 2.425 -6.667 1.00 93.19 99 LEU A N 1
ATOM 735 C CA . LEU A 1 99 ? -9.750 3.681 -6.435 1.00 93.19 99 LEU A CA 1
ATOM 736 C C . LEU A 1 99 ? -8.804 4.869 -6.580 1.00 93.19 99 LEU A C 1
ATOM 738 O O . LEU A 1 99 ? -9.072 5.804 -7.330 1.00 93.19 99 LEU A O 1
ATOM 742 N N . ARG A 1 100 ? -7.689 4.842 -5.841 1.00 93.38 100 ARG A N 1
ATOM 743 C CA . ARG A 1 100 ? -6.721 5.940 -5.809 1.00 93.38 100 ARG A CA 1
ATOM 744 C C . ARG A 1 100 ? -5.351 5.448 -5.357 1.00 93.38 100 ARG A C 1
ATOM 746 O O . ARG A 1 100 ? -5.249 4.606 -4.465 1.00 93.38 100 ARG A O 1
ATOM 753 N N . SER A 1 101 ? -4.303 6.021 -5.942 1.00 93.19 101 SER A N 1
ATOM 754 C CA . SER A 1 101 ? -2.912 5.703 -5.622 1.00 93.19 101 SER A CA 1
ATOM 755 C C . SER A 1 101 ? -2.102 6.966 -5.355 1.00 93.19 101 SER A C 1
ATOM 757 O O . SER A 1 101 ? -2.304 7.996 -5.996 1.00 93.19 101 SER A O 1
ATOM 759 N N . MET A 1 102 ? -1.159 6.875 -4.423 1.00 92.00 102 MET A N 1
ATOM 760 C CA . MET A 1 102 ? -0.195 7.922 -4.097 1.00 92.00 102 MET A CA 1
ATOM 761 C C . MET A 1 102 ? 1.227 7.424 -4.326 1.00 92.00 102 MET A C 1
ATOM 763 O O . MET A 1 102 ? 1.557 6.278 -4.010 1.00 92.00 102 MET A O 1
ATOM 767 N N . LEU A 1 103 ? 2.074 8.290 -4.886 1.00 90.38 103 LEU A N 1
ATOM 768 C CA . LEU A 1 103 ? 3.483 7.985 -5.095 1.00 90.38 103 LEU A CA 1
ATOM 769 C C . LEU A 1 103 ? 4.240 8.094 -3.766 1.00 90.38 103 LEU A C 1
ATOM 771 O O . LEU A 1 103 ? 4.291 9.151 -3.133 1.00 90.38 103 LEU A O 1
ATOM 775 N N . TYR A 1 104 ? 4.895 7.010 -3.366 1.00 89.38 104 TYR A N 1
ATOM 776 C CA . TYR A 1 104 ? 5.798 6.990 -2.225 1.00 89.38 104 TYR A CA 1
ATOM 777 C C . TYR A 1 104 ? 7.238 7.263 -2.664 1.00 89.38 104 TYR A C 1
ATOM 779 O O . TYR A 1 104 ? 7.898 6.432 -3.299 1.00 89.38 104 TYR A O 1
ATOM 787 N N . VAL A 1 105 ? 7.753 8.419 -2.248 1.00 86.44 105 VAL A N 1
ATOM 788 C CA . VAL A 1 105 ? 9.158 8.799 -2.408 1.00 86.44 105 VAL A CA 1
ATOM 789 C C . VAL A 1 105 ? 9.900 8.496 -1.109 1.00 86.44 105 VAL A C 1
ATOM 791 O O . VAL A 1 105 ? 9.539 8.971 -0.035 1.00 86.44 105 VAL A O 1
ATOM 794 N N . ARG A 1 106 ? 10.962 7.687 -1.193 1.00 84.19 106 ARG A N 1
ATOM 795 C CA . ARG A 1 106 ? 11.792 7.343 -0.027 1.00 84.19 106 ARG A CA 1
ATOM 796 C C . ARG A 1 106 ? 12.486 8.592 0.513 1.00 84.19 106 ARG A C 1
ATOM 798 O O . ARG A 1 106 ? 12.971 9.402 -0.270 1.00 84.19 106 ARG A O 1
ATOM 805 N N . ALA A 1 107 ? 12.658 8.675 1.833 1.00 83.94 107 ALA A N 1
ATOM 806 C CA . ALA A 1 107 ? 13.346 9.798 2.477 1.00 83.94 107 ALA A CA 1
ATOM 807 C C . ALA A 1 107 ? 14.757 10.051 1.908 1.00 83.94 107 ALA A C 1
ATOM 809 O O . ALA A 1 107 ? 15.142 11.197 1.719 1.00 83.94 107 ALA A O 1
ATOM 810 N N . ALA A 1 108 ? 15.490 8.993 1.538 1.00 82.06 108 ALA A N 1
ATOM 811 C CA . ALA A 1 108 ? 16.814 9.101 0.914 1.00 82.06 108 ALA A CA 1
ATOM 812 C C . ALA A 1 108 ? 16.816 9.850 -0.435 1.00 82.06 108 ALA A C 1
ATOM 814 O O . ALA A 1 108 ? 17.840 10.388 -0.841 1.00 82.06 108 ALA A O 1
ATOM 815 N N . ASN A 1 109 ? 15.674 9.900 -1.126 1.00 78.31 109 ASN A N 1
ATOM 816 C CA . ASN A 1 109 ? 15.523 10.606 -2.396 1.00 78.31 109 ASN A CA 1
ATOM 817 C C . ASN A 1 109 ? 14.987 12.035 -2.215 1.00 78.31 109 ASN A C 1
ATOM 819 O O . ASN A 1 109 ? 14.847 12.740 -3.212 1.00 78.31 109 ASN A O 1
ATOM 823 N N . ARG A 1 110 ? 14.702 12.470 -0.976 1.00 74.19 110 ARG A N 1
ATOM 824 C CA . ARG A 1 110 ? 14.079 13.767 -0.675 1.00 74.19 110 ARG A CA 1
ATOM 825 C C . ARG A 1 110 ? 14.805 14.950 -1.336 1.00 74.19 110 ARG A C 1
ATOM 827 O O . ARG A 1 110 ? 14.119 15.667 -2.051 1.00 74.19 110 ARG A O 1
ATOM 834 N N . PRO A 1 111 ? 16.143 15.127 -1.232 1.00 76.62 111 PRO A N 1
ATOM 835 C CA . PRO A 1 111 ? 16.799 16.341 -1.735 1.00 76.62 111 PRO A CA 1
ATOM 836 C C . PRO A 1 111 ? 16.535 16.601 -3.224 1.00 76.62 111 PRO A C 1
ATOM 838 O O . PRO A 1 111 ? 16.091 17.679 -3.598 1.00 76.62 111 PRO A O 1
ATOM 841 N N . LYS A 1 112 ? 16.683 15.563 -4.059 1.00 79.38 112 LYS A N 1
ATOM 842 C CA . LYS A 1 112 ? 16.468 15.649 -5.514 1.00 79.38 112 LYS A CA 1
ATOM 843 C C . LYS A 1 112 ? 15.022 15.972 -5.897 1.00 79.38 112 LYS A C 1
ATOM 845 O O . LYS A 1 112 ? 14.775 16.547 -6.950 1.00 79.38 112 LYS A O 1
ATOM 850 N N . TRP A 1 113 ? 14.061 15.515 -5.096 1.00 78.19 113 TRP A N 1
ATOM 851 C CA . TRP A 1 113 ? 12.635 15.678 -5.382 1.00 78.19 113 TRP A CA 1
ATOM 852 C C . TRP A 1 113 ? 12.084 16.987 -4.824 1.00 78.19 113 TRP A C 1
ATOM 854 O O . TRP A 1 113 ? 11.243 17.609 -5.468 1.00 78.19 113 TRP A O 1
ATOM 864 N N . THR A 1 114 ? 12.572 17.422 -3.665 1.00 81.94 114 THR A N 1
ATOM 865 C CA . THR A 1 114 ? 12.228 18.720 -3.082 1.00 81.94 114 THR A CA 1
ATOM 866 C C . THR A 1 114 ? 12.720 19.856 -3.970 1.00 81.94 114 THR A C 1
ATOM 868 O O . THR A 1 114 ? 11.928 20.726 -4.307 1.00 81.94 114 THR A O 1
ATOM 871 N N . GLU A 1 115 ? 13.968 19.800 -4.438 1.00 83.00 115 GLU A N 1
ATOM 872 C CA . GLU A 1 115 ? 14.528 20.807 -5.350 1.00 83.00 115 GLU A CA 1
ATOM 873 C C . GLU A 1 115 ? 13.733 20.916 -6.658 1.00 83.00 115 GLU A C 1
ATOM 875 O O . GLU A 1 115 ? 13.452 22.009 -7.137 1.00 83.00 115 GLU A O 1
ATOM 880 N N . LYS A 1 116 ? 13.333 19.776 -7.232 1.00 83.25 116 LYS A N 1
ATOM 881 C CA . LYS A 1 116 ? 12.697 19.757 -8.551 1.00 83.25 116 LYS A CA 1
ATOM 882 C C . LYS A 1 116 ? 11.190 20.027 -8.528 1.00 83.25 116 LYS A C 1
ATOM 884 O O . LYS A 1 116 ? 10.657 20.555 -9.498 1.00 83.25 116 LYS A O 1
ATOM 889 N N . TYR A 1 117 ? 10.496 19.600 -7.474 1.00 81.88 117 TYR A N 1
ATOM 890 C CA . TYR A 1 117 ? 9.029 19.552 -7.448 1.00 81.88 117 TYR A CA 1
ATOM 891 C C . TYR A 1 117 ? 8.412 20.066 -6.141 1.00 81.88 117 TYR A C 1
ATOM 893 O O . TYR A 1 117 ? 7.222 19.857 -5.925 1.00 81.88 117 TYR A O 1
ATOM 901 N N . GLY A 1 118 ? 9.198 20.656 -5.232 1.00 82.88 118 GLY A N 1
ATOM 902 C CA . GLY A 1 118 ? 8.703 21.072 -3.913 1.00 82.88 118 GLY A CA 1
ATOM 903 C C . GLY A 1 118 ? 8.189 19.902 -3.067 1.00 82.88 118 GLY A C 1
ATOM 904 O O . GLY A 1 118 ? 7.311 20.071 -2.231 1.00 82.88 118 GLY A O 1
ATOM 905 N N . TRP A 1 119 ? 8.682 18.685 -3.320 1.00 84.62 119 TRP A N 1
ATOM 906 C CA . TRP A 1 119 ? 8.131 17.475 -2.721 1.00 84.62 119 TRP A CA 1
ATOM 907 C C . TRP A 1 119 ? 8.367 17.396 -1.207 1.00 84.62 119 TRP A C 1
ATOM 909 O O . TRP A 1 119 ? 9.515 17.360 -0.747 1.00 84.62 119 TRP A O 1
ATOM 919 N N . GLU A 1 120 ? 7.285 17.228 -0.448 1.00 88.31 120 GLU A N 1
ATOM 920 C CA . GLU A 1 120 ? 7.315 16.916 0.979 1.00 88.31 120 GLU A CA 1
ATOM 921 C C . GLU A 1 120 ? 7.233 15.406 1.224 1.00 88.31 120 GLU A C 1
ATOM 923 O O . GLU A 1 120 ? 6.422 14.670 0.654 1.00 88.31 120 GLU A O 1
ATOM 928 N N . PHE A 1 121 ? 8.119 14.905 2.080 1.00 89.75 121 PHE A N 1
ATOM 929 C CA . PHE A 1 121 ? 8.134 13.486 2.407 1.00 89.75 121 PHE A CA 1
ATOM 930 C C . PHE A 1 121 ? 6.938 13.116 3.279 1.00 89.75 121 PHE A C 1
ATOM 932 O O . PHE A 1 121 ? 6.729 13.712 4.329 1.00 89.75 121 PHE A O 1
ATOM 939 N N . ARG A 1 122 ? 6.257 12.041 2.881 1.00 91.44 122 ARG A N 1
ATOM 940 C CA . ARG A 1 122 ? 5.235 11.361 3.672 1.00 91.44 122 ARG A CA 1
ATOM 941 C C . ARG A 1 122 ? 5.559 9.880 3.778 1.00 91.44 122 ARG A C 1
ATOM 943 O O . ARG A 1 122 ? 6.013 9.259 2.810 1.00 91.44 122 ARG A O 1
ATOM 950 N N . THR A 1 123 ? 5.327 9.309 4.948 1.00 92.88 123 THR A N 1
ATOM 951 C CA . THR A 1 123 ? 5.405 7.871 5.199 1.00 92.88 123 THR A CA 1
ATOM 952 C C . THR A 1 123 ? 4.291 7.131 4.460 1.00 92.88 123 THR A C 1
ATOM 954 O O . THR A 1 123 ? 3.283 7.709 4.055 1.00 92.88 123 THR A O 1
ATOM 957 N N . LYS A 1 124 ? 4.454 5.815 4.285 1.00 92.44 124 LYS A N 1
ATOM 958 C CA . LYS A 1 124 ? 3.401 4.988 3.679 1.00 92.44 124 LYS A CA 1
ATOM 959 C C . LYS A 1 124 ? 2.127 4.982 4.527 1.00 92.44 124 LYS A C 1
ATOM 961 O O . LYS A 1 124 ? 1.039 4.964 3.968 1.00 92.44 124 LYS A O 1
ATOM 966 N N . HIS A 1 125 ? 2.265 5.017 5.855 1.00 93.62 125 HIS A N 1
ATOM 967 C CA . HIS A 1 125 ? 1.140 5.072 6.790 1.00 93.62 125 HIS A CA 1
ATOM 968 C C . HIS A 1 125 ? 0.362 6.378 6.670 1.00 93.62 125 HIS A C 1
ATOM 970 O O . HIS A 1 125 ? -0.861 6.329 6.623 1.00 93.62 125 HIS A O 1
ATOM 976 N N . GLU A 1 126 ? 1.047 7.517 6.558 1.00 94.25 126 GLU A N 1
ATOM 977 C CA . GLU A 1 126 ? 0.404 8.815 6.303 1.00 94.25 126 GLU A CA 1
ATOM 978 C C . GLU A 1 126 ? -0.337 8.799 4.964 1.00 94.25 126 GLU A C 1
ATOM 980 O O . GLU A 1 126 ? -1.526 9.088 4.926 1.00 94.25 126 GLU A O 1
ATOM 985 N N . GLN A 1 127 ? 0.309 8.341 3.884 1.00 95.06 127 GLN A N 1
ATOM 986 C CA . GLN A 1 127 ? -0.347 8.246 2.572 1.00 95.06 127 GLN A CA 1
ATOM 987 C C . GLN A 1 127 ? -1.572 7.322 2.585 1.00 95.06 127 GLN A C 1
ATOM 989 O O . GLN A 1 127 ? -2.594 7.644 1.986 1.00 95.06 127 GLN A O 1
ATOM 994 N N . LEU A 1 128 ? -1.495 6.175 3.267 1.00 95.50 128 LEU A N 1
ATOM 995 C CA . LEU A 1 128 ? -2.650 5.290 3.402 1.00 95.50 128 LEU A CA 1
ATOM 996 C C . LEU A 1 128 ? -3.755 5.934 4.247 1.00 95.50 128 LEU A C 1
ATOM 998 O O . LEU A 1 128 ? -4.928 5.781 3.923 1.00 95.50 128 LEU A O 1
ATOM 1002 N N . THR A 1 129 ? -3.392 6.666 5.300 1.00 96.06 129 THR A N 1
ATOM 1003 C CA . THR A 1 129 ? -4.352 7.401 6.136 1.00 96.06 129 THR A CA 1
ATOM 1004 C C . THR A 1 129 ? -5.097 8.442 5.305 1.00 96.06 129 THR A C 1
ATOM 1006 O O . THR A 1 129 ? -6.322 8.462 5.351 1.00 96.06 129 THR A O 1
ATOM 1009 N N . ASP A 1 130 ? -4.389 9.218 4.479 1.00 95.69 130 ASP A N 1
ATOM 1010 C CA . ASP A 1 130 ? -4.981 10.209 3.570 1.00 95.69 130 ASP A CA 1
ATOM 1011 C C . ASP A 1 130 ? -5.914 9.553 2.540 1.00 95.69 130 ASP A C 1
ATOM 1013 O O . ASP A 1 130 ? -7.003 10.055 2.255 1.00 95.69 130 ASP A O 1
ATOM 1017 N N . LEU A 1 131 ? -5.507 8.407 1.984 1.00 96.75 131 LEU A N 1
ATOM 1018 C CA . LEU A 1 131 ? -6.328 7.642 1.045 1.00 96.75 131 LEU A CA 1
ATOM 1019 C C . LEU A 1 131 ? -7.625 7.146 1.691 1.00 96.75 131 LEU A C 1
ATOM 1021 O O . LEU A 1 131 ? -8.685 7.221 1.069 1.00 96.75 131 LEU A O 1
ATOM 1025 N N . VAL A 1 132 ? -7.555 6.644 2.924 1.00 96.38 132 VAL A N 1
ATOM 1026 C CA . VAL A 1 132 ? -8.742 6.174 3.646 1.00 96.38 132 VAL A CA 1
ATOM 1027 C C . VAL A 1 132 ? -9.623 7.345 4.065 1.00 96.38 132 VAL A C 1
ATOM 1029 O O . VAL A 1 132 ? -10.833 7.246 3.898 1.00 96.38 132 VAL A O 1
ATOM 1032 N N . ALA A 1 133 ? -9.045 8.454 4.534 1.00 96.06 133 ALA A N 1
ATOM 1033 C CA . ALA A 1 133 ? -9.785 9.670 4.870 1.00 96.06 133 ALA A CA 1
ATOM 1034 C C . ALA A 1 133 ? -10.613 10.147 3.672 1.00 96.06 133 ALA A C 1
ATOM 1036 O O . ALA A 1 133 ? -11.835 10.253 3.764 1.00 96.06 133 ALA A O 1
ATOM 1037 N N . TRP A 1 134 ? -9.959 10.294 2.515 1.00 96.75 134 TRP A N 1
ATOM 1038 C CA . TRP A 1 134 ? -10.616 10.640 1.258 1.00 96.75 134 TRP A CA 1
ATOM 1039 C C . TRP A 1 134 ? -11.764 9.680 0.923 1.00 96.75 134 TRP A C 1
ATOM 1041 O O . TRP A 1 134 ? -12.850 10.121 0.544 1.00 96.75 134 TRP A O 1
ATOM 1051 N N . PHE A 1 135 ? -11.545 8.370 1.058 1.00 95.88 135 PHE A N 1
ATOM 1052 C CA . PHE A 1 135 ? -12.577 7.381 0.756 1.00 95.88 135 PHE A CA 1
ATOM 1053 C C . PHE A 1 135 ? -13.756 7.461 1.727 1.00 95.88 135 PHE A C 1
ATOM 1055 O O . PHE A 1 135 ? -14.901 7.421 1.286 1.00 95.88 135 PHE A O 1
ATOM 1062 N N . VAL A 1 136 ? -13.496 7.594 3.030 1.00 95.75 136 VAL A N 1
ATOM 1063 C CA . VAL A 1 136 ? -14.535 7.728 4.058 1.00 95.75 136 VAL A CA 1
ATOM 1064 C C . VAL A 1 136 ? -15.357 8.986 3.802 1.00 95.75 136 VAL A C 1
ATOM 1066 O O . VAL A 1 136 ? -16.577 8.892 3.721 1.00 95.75 136 VAL A O 1
ATOM 1069 N N . GLU A 1 137 ? -14.716 10.139 3.614 1.00 95.19 137 GLU A N 1
ATOM 1070 C CA . GLU A 1 137 ? -15.397 11.405 3.317 1.00 95.19 137 GLU A CA 1
ATOM 1071 C C . GLU A 1 137 ? -16.258 11.297 2.057 1.00 95.19 137 GLU A C 1
ATOM 1073 O O . GLU A 1 137 ? -17.434 11.660 2.076 1.00 95.19 137 GLU A O 1
ATOM 1078 N N . THR A 1 138 ? -15.712 10.706 0.991 1.00 94.81 138 THR A N 1
ATOM 1079 C CA . THR A 1 138 ? -16.438 10.487 -0.266 1.00 94.81 138 THR A CA 1
ATOM 1080 C C . THR A 1 138 ? -17.639 9.559 -0.059 1.00 94.81 138 THR A C 1
ATOM 1082 O O . THR A 1 138 ? -18.758 9.893 -0.441 1.00 94.81 138 THR A O 1
ATOM 1085 N N . ALA A 1 139 ? -17.440 8.407 0.586 1.00 93.50 139 ALA A N 1
ATOM 1086 C CA . ALA A 1 139 ? -18.487 7.414 0.808 1.00 93.50 139 ALA A CA 1
ATOM 1087 C C . ALA A 1 139 ? -19.610 7.954 1.707 1.00 93.50 139 ALA A C 1
ATOM 1089 O O . ALA 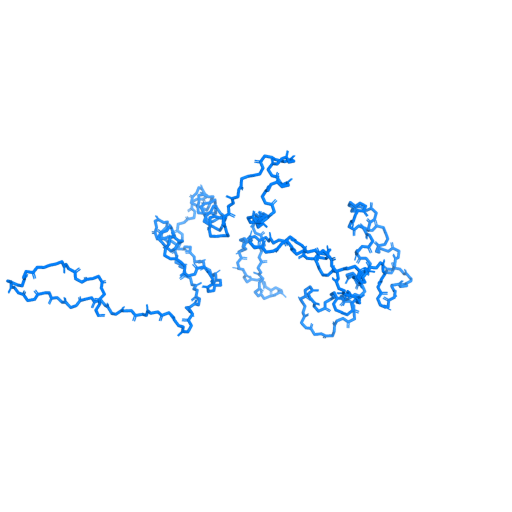A 1 139 ? -20.792 7.775 1.404 1.00 93.50 139 ALA A O 1
ATOM 1090 N N . ARG A 1 140 ? -19.257 8.642 2.799 1.00 94.31 140 ARG A N 1
ATOM 1091 C CA . ARG A 1 140 ? -20.230 9.261 3.709 1.00 94.31 140 ARG A CA 1
ATOM 1092 C C . ARG A 1 140 ? -20.950 10.436 3.051 1.00 94.31 140 ARG A C 1
ATOM 1094 O O . ARG A 1 140 ? -22.160 10.550 3.228 1.00 94.31 140 ARG A O 1
ATOM 1101 N N . GLY A 1 141 ? -20.254 11.238 2.244 1.00 94.88 141 GLY A N 1
ATOM 1102 C CA . GLY A 1 141 ? -20.855 12.300 1.432 1.00 94.88 141 GLY A CA 1
ATOM 1103 C C . GLY A 1 141 ? -21.871 11.774 0.412 1.00 94.88 141 GLY A C 1
ATOM 1104 O O . GLY A 1 141 ? -22.882 12.421 0.163 1.00 94.88 141 GLY A O 1
ATOM 1105 N N . MET A 1 142 ? -21.666 10.558 -0.102 1.00 93.88 142 MET A N 1
ATOM 1106 C CA . MET A 1 142 ? -22.627 9.839 -0.955 1.00 93.88 142 MET A CA 1
ATOM 1107 C C . MET A 1 142 ? -23.771 9.167 -0.172 1.00 93.88 142 MET A C 1
ATOM 1109 O O . MET A 1 142 ? -24.586 8.456 -0.756 1.00 93.88 142 MET A O 1
ATOM 1113 N N . GLY A 1 143 ? -23.842 9.347 1.149 1.00 93.31 143 GLY A N 1
ATOM 1114 C CA . GLY A 1 143 ? -24.891 8.776 1.995 1.00 93.31 143 GLY A CA 1
ATOM 1115 C C . GLY A 1 143 ? -24.689 7.306 2.370 1.00 93.31 143 GLY A C 1
ATOM 1116 O O . GLY A 1 143 ? -25.569 6.718 3.004 1.00 93.31 143 GLY A O 1
ATOM 1117 N N . LEU A 1 144 ? -23.543 6.693 2.046 1.00 91.75 144 LEU A N 1
ATOM 1118 C CA . LEU A 1 144 ? -23.251 5.328 2.482 1.00 91.75 144 LEU A CA 1
ATOM 1119 C C . LEU A 1 144 ? -23.070 5.312 3.998 1.00 91.75 144 LEU A C 1
ATOM 1121 O O . LEU A 1 144 ? -22.179 5.969 4.531 1.00 91.75 144 LEU A O 1
ATOM 1125 N N . ARG A 1 145 ? -23.882 4.521 4.705 1.00 89.56 145 ARG A N 1
ATOM 1126 C CA . ARG A 1 145 ? -23.812 4.359 6.173 1.00 89.56 145 ARG A CA 1
ATOM 1127 C C . ARG A 1 145 ? -23.288 2.996 6.619 1.00 89.56 145 ARG A C 1
ATOM 1129 O O . ARG A 1 145 ? -23.172 2.743 7.811 1.00 89.56 145 ARG A O 1
ATOM 1136 N N . CYS A 1 146 ? -22.957 2.119 5.674 1.00 90.06 146 CYS A N 1
ATOM 1137 C CA . CYS A 1 146 ? -22.430 0.794 5.975 1.00 90.06 146 CYS A CA 1
ATOM 1138 C C . CYS A 1 146 ? -21.081 0.860 6.708 1.00 90.06 146 CYS A C 1
ATOM 1140 O O . CYS A 1 146 ? -20.326 1.835 6.595 1.00 90.06 146 CYS A O 1
ATOM 1142 N N . ALA A 1 147 ? -20.766 -0.200 7.452 1.00 91.94 147 ALA A N 1
ATOM 1143 C CA . ALA A 1 147 ? -19.440 -0.374 8.028 1.00 91.94 147 ALA A CA 1
ATOM 1144 C C . ALA A 1 147 ? -18.390 -0.452 6.909 1.00 91.94 147 ALA A C 1
ATOM 1146 O O . ALA A 1 147 ? -18.584 -1.154 5.917 1.00 91.94 147 ALA A O 1
ATOM 1147 N N . ILE A 1 148 ? -17.274 0.256 7.078 1.00 95.25 148 ILE A N 1
ATOM 1148 C CA . ILE A 1 148 ? -16.155 0.227 6.133 1.00 95.25 148 ILE A CA 1
ATOM 1149 C C . ILE A 1 148 ? -15.101 -0.723 6.691 1.00 95.25 148 ILE A C 1
ATOM 1151 O O . ILE A 1 148 ? -14.607 -0.523 7.800 1.00 95.25 148 ILE A O 1
ATOM 1155 N N . TRP A 1 149 ? -14.778 -1.757 5.918 1.00 96.81 149 TRP A N 1
ATOM 1156 C CA . TRP A 1 149 ? -13.756 -2.743 6.252 1.00 96.81 149 TRP A CA 1
ATOM 1157 C C . TRP A 1 149 ? -12.529 -2.503 5.382 1.00 96.81 149 TRP A C 1
ATOM 1159 O O . TRP A 1 149 ? -12.634 -2.388 4.161 1.00 96.81 149 TRP A O 1
ATOM 1169 N N . LEU A 1 150 ? -11.363 -2.438 6.013 1.00 96.56 150 LEU A N 1
ATOM 1170 C CA . LEU A 1 150 ? -10.094 -2.156 5.366 1.00 96.56 150 LEU A CA 1
ATOM 1171 C C . LEU A 1 150 ? -9.121 -3.310 5.611 1.00 96.56 150 LEU A C 1
ATOM 1173 O O . LEU A 1 150 ? -8.650 -3.508 6.729 1.00 96.56 150 LEU A O 1
ATOM 1177 N N . ALA A 1 151 ? -8.789 -4.048 4.554 1.00 95.44 151 ALA A N 1
ATOM 1178 C CA . ALA A 1 151 ? -7.762 -5.082 4.593 1.00 95.44 151 ALA A CA 1
ATOM 1179 C C . ALA A 1 151 ? -6.394 -4.498 4.205 1.00 95.44 151 ALA A C 1
ATOM 1181 O O . ALA A 1 151 ? -6.250 -3.910 3.132 1.00 95.44 151 ALA A O 1
ATOM 1182 N N . VAL A 1 152 ? -5.385 -4.672 5.059 1.00 93.94 152 VAL A N 1
ATOM 1183 C CA . VAL A 1 152 ? -4.016 -4.163 4.848 1.00 93.94 152 VAL A CA 1
ATOM 1184 C C . VAL A 1 152 ? -2.971 -5.217 5.195 1.00 93.94 152 VAL A C 1
ATOM 1186 O O . VAL A 1 152 ? -3.215 -6.138 5.975 1.00 93.94 152 VAL A O 1
ATOM 1189 N N . ASP A 1 153 ? -1.767 -5.084 4.640 1.00 88.44 153 ASP A N 1
ATOM 1190 C CA . ASP A 1 153 ? -0.650 -5.936 5.044 1.00 88.44 153 ASP A CA 1
ATOM 1191 C C . ASP A 1 153 ? -0.179 -5.639 6.485 1.00 88.44 153 ASP A C 1
ATOM 1193 O O . ASP A 1 153 ? -0.544 -4.630 7.091 1.00 88.44 153 ASP A O 1
ATOM 1197 N N . GLY A 1 154 ? 0.637 -6.538 7.045 1.00 84.44 154 GLY A N 1
ATOM 1198 C CA . GLY A 1 154 ? 1.087 -6.446 8.438 1.00 84.44 154 GLY A CA 1
ATOM 1199 C C . GLY A 1 154 ? 2.052 -5.297 8.734 1.00 84.44 154 GLY A C 1
ATOM 1200 O O . GLY A 1 154 ? 2.248 -4.952 9.897 1.00 84.44 154 GLY A O 1
ATOM 1201 N N . ALA A 1 155 ? 2.635 -4.653 7.718 1.00 84.81 155 ALA A N 1
ATOM 1202 C CA . ALA A 1 155 ? 3.431 -3.446 7.923 1.00 84.81 155 ALA A CA 1
ATOM 1203 C C . ALA A 1 155 ? 2.557 -2.249 8.335 1.00 84.81 155 ALA A C 1
ATOM 1205 O O . ALA A 1 155 ? 3.081 -1.287 8.898 1.00 84.81 155 ALA A O 1
ATOM 1206 N N . TYR A 1 156 ? 1.239 -2.308 8.108 1.00 87.81 156 TYR A N 1
ATOM 1207 C CA . TYR A 1 156 ? 0.281 -1.276 8.515 1.00 87.81 156 TYR A CA 1
ATOM 1208 C C . TYR A 1 156 ? -0.339 -1.505 9.899 1.00 87.81 156 TYR A C 1
ATOM 1210 O O . TYR A 1 156 ? -1.108 -0.664 10.355 1.00 87.81 156 TYR A O 1
ATOM 1218 N N . ALA A 1 157 ? 0.038 -2.565 10.623 1.00 87.62 157 ALA A N 1
ATOM 1219 C CA . ALA A 1 157 ? -0.376 -2.796 12.011 1.00 87.62 157 ALA A CA 1
ATOM 1220 C C . ALA A 1 157 ? 0.362 -1.870 13.011 1.00 87.62 157 ALA A C 1
ATOM 1222 O O . ALA A 1 157 ? 0.905 -2.313 14.019 1.00 87.62 157 ALA A O 1
ATOM 1223 N N . ALA A 1 158 ? 0.428 -0.569 12.710 1.00 88.19 158 ALA A N 1
ATOM 1224 C CA . ALA A 1 158 ? 1.089 0.443 13.526 1.00 88.19 158 ALA A CA 1
ATOM 1225 C C . ALA A 1 158 ? 0.061 1.259 14.324 1.00 88.19 158 ALA A C 1
ATOM 1227 O O . ALA A 1 158 ? -0.934 1.728 13.772 1.00 88.19 158 ALA A O 1
ATOM 1228 N N . SER A 1 159 ? 0.335 1.489 15.613 1.00 88.62 159 SER A N 1
ATOM 1229 C CA . SER A 1 159 ? -0.569 2.199 16.537 1.00 88.62 159 SER A CA 1
ATOM 1230 C C . SER A 1 159 ? -1.092 3.550 16.006 1.00 88.62 159 SER A C 1
ATOM 1232 O O . SER A 1 159 ? -2.307 3.749 16.050 1.00 88.62 159 SER A O 1
ATOM 1234 N N . PRO A 1 160 ? -0.264 4.454 15.432 1.00 90.31 160 PRO A N 1
ATOM 1235 C CA . PRO A 1 160 ? -0.765 5.728 14.904 1.00 90.31 160 PRO A CA 1
ATOM 1236 C C . PRO A 1 160 ? -1.808 5.553 13.794 1.00 90.31 160 PRO A C 1
ATOM 1238 O O . PRO A 1 160 ? -2.824 6.242 13.784 1.00 90.31 160 PRO A O 1
ATOM 1241 N N . PHE A 1 161 ? -1.585 4.585 12.903 1.00 92.44 161 PHE A N 1
ATOM 1242 C CA . PHE A 1 161 ? -2.505 4.267 11.815 1.00 92.44 161 PHE A CA 1
ATOM 1243 C C . PHE A 1 161 ? -3.820 3.686 12.351 1.00 92.44 161 PHE A C 1
ATOM 1245 O O . PHE A 1 161 ? -4.894 4.177 12.015 1.00 92.44 161 PHE A O 1
ATOM 1252 N N . LEU A 1 162 ? -3.750 2.697 13.247 1.00 92.50 162 LEU A N 1
ATOM 1253 C CA . LEU A 1 162 ? -4.942 2.057 13.817 1.00 92.50 162 LEU A CA 1
ATOM 1254 C C . LEU A 1 162 ? -5.805 3.042 14.619 1.00 92.50 162 LEU A C 1
ATOM 1256 O O . LEU A 1 162 ? -7.031 3.016 14.518 1.00 92.50 162 LEU A O 1
ATOM 1260 N N . ARG A 1 163 ? -5.178 3.962 15.365 1.00 92.94 163 ARG A N 1
ATOM 1261 C CA . ARG A 1 163 ? -5.894 5.030 16.080 1.00 92.94 163 ARG A CA 1
ATOM 1262 C C . ARG A 1 163 ? -6.611 5.982 15.126 1.00 92.94 163 ARG A C 1
ATOM 1264 O O . ARG A 1 163 ? -7.726 6.393 15.433 1.00 92.94 163 ARG A O 1
ATOM 1271 N N . ALA A 1 164 ? -6.003 6.315 13.986 1.00 92.94 164 ALA A N 1
ATOM 1272 C CA . ALA A 1 164 ? -6.654 7.130 12.963 1.00 92.94 164 ALA A CA 1
ATOM 1273 C C . ALA A 1 164 ? -7.887 6.417 12.382 1.00 92.94 164 ALA A C 1
ATOM 1275 O O . ALA A 1 164 ? -8.961 7.008 12.336 1.00 92.94 164 ALA A O 1
ATOM 1276 N N . MET A 1 165 ? -7.770 5.128 12.048 1.00 95.56 165 MET A N 1
ATOM 1277 C CA . MET A 1 165 ? -8.895 4.325 11.541 1.00 95.56 165 MET A CA 1
ATOM 1278 C C . MET A 1 165 ? -10.050 4.231 12.549 1.00 95.56 165 MET A C 1
ATOM 1280 O O . MET A 1 165 ? -11.217 4.345 12.169 1.00 95.56 165 MET A O 1
ATOM 1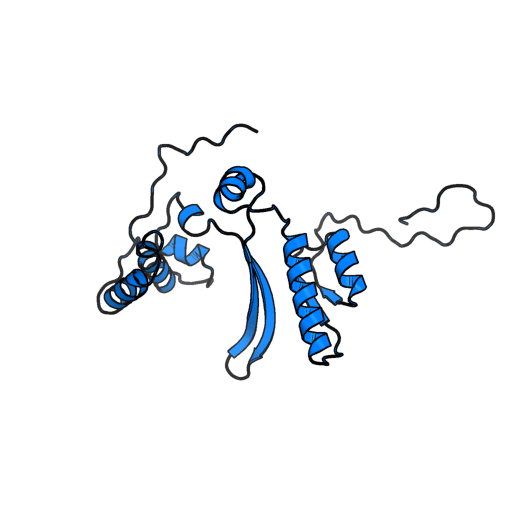284 N N . GLY A 1 166 ? -9.730 4.096 13.841 1.00 92.94 166 GLY A N 1
ATOM 1285 C CA . GLY A 1 166 ? -10.721 4.050 14.918 1.00 92.94 166 GLY A CA 1
ATOM 1286 C C . GLY A 1 166 ? -11.585 5.312 15.013 1.00 92.94 166 GLY A C 1
ATOM 1287 O O . GLY A 1 166 ? -12.779 5.206 15.284 1.00 92.94 166 GLY A O 1
ATOM 1288 N N . ARG A 1 167 ? -11.029 6.495 14.708 1.00 92.88 167 ARG A N 1
ATOM 1289 C CA . ARG A 1 167 ? -11.792 7.762 14.678 1.00 92.88 167 ARG A CA 1
ATOM 1290 C C . ARG A 1 167 ? -12.883 7.778 13.606 1.00 92.88 167 ARG A C 1
ATOM 1292 O O . ARG A 1 167 ? -13.868 8.488 13.764 1.00 92.88 167 ARG A O 1
ATOM 1299 N N . TRP A 1 168 ? -12.717 6.997 12.542 1.00 93.12 168 TRP A N 1
ATOM 1300 C CA . TRP A 1 168 ? -13.673 6.880 11.438 1.00 93.12 168 TRP A CA 1
ATOM 1301 C C . TRP A 1 168 ? -14.533 5.615 11.508 1.00 93.12 168 TRP A C 1
ATOM 1303 O O . TRP A 1 168 ? -15.241 5.302 10.549 1.00 93.12 168 TRP A O 1
ATOM 1313 N N . SER A 1 169 ? -14.457 4.871 12.618 1.00 92.19 169 SER A N 1
ATOM 1314 C CA . SER A 1 169 ? -15.130 3.576 12.783 1.00 92.19 169 SER A CA 1
ATO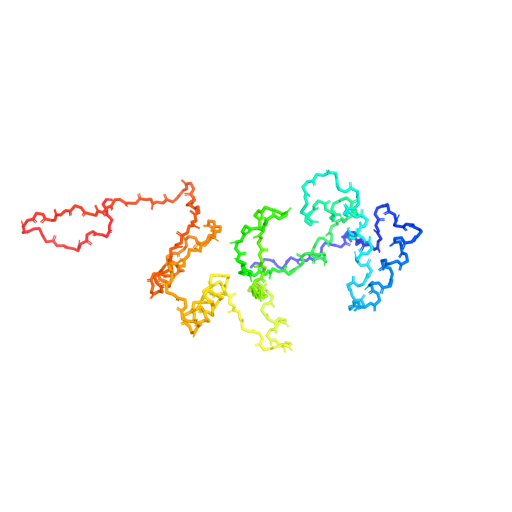M 1315 C C . SER A 1 169 ? -14.827 2.600 11.635 1.00 92.19 169 SER A C 1
ATOM 1317 O O . SER A 1 169 ? -15.684 1.814 11.226 1.00 92.19 169 SER A O 1
ATOM 1319 N N . VAL A 1 170 ? -13.608 2.665 11.090 1.00 96.31 170 VAL A N 1
ATOM 1320 C CA . VAL A 1 170 ? -13.128 1.739 10.061 1.00 96.31 170 VAL A CA 1
ATOM 1321 C C . VAL A 1 170 ? -12.634 0.468 10.742 1.00 96.31 170 VAL A C 1
ATOM 1323 O O . VAL A 1 170 ? -11.766 0.515 11.615 1.00 96.31 170 VAL A O 1
ATOM 1326 N N . VAL A 1 171 ? -13.164 -0.678 10.319 1.00 96.06 171 VAL A N 1
ATOM 1327 C CA . VAL A 1 171 ? -12.719 -1.993 10.789 1.00 96.06 171 VAL A CA 1
ATOM 1328 C C . VAL A 1 171 ? -11.469 -2.382 10.011 1.00 96.06 171 VAL A C 1
ATOM 1330 O O . VAL A 1 171 ? -11.528 -2.578 8.799 1.00 96.06 171 VAL A O 1
ATOM 1333 N N . VAL A 1 172 ? -10.329 -2.495 10.691 1.00 95.62 172 VAL A N 1
ATOM 1334 C CA . VAL A 1 172 ? -9.057 -2.862 10.056 1.00 95.62 172 VAL A CA 1
ATOM 1335 C C . VAL A 1 172 ? -8.799 -4.353 10.218 1.00 95.62 172 VAL A C 1
ATOM 1337 O O . VAL A 1 172 ? -8.745 -4.864 11.333 1.00 95.62 172 VAL A O 1
ATOM 1340 N N . VAL A 1 173 ? -8.561 -5.033 9.100 1.00 95.06 173 VAL A N 1
ATOM 1341 C CA . VAL A 1 173 ? -8.098 -6.421 9.054 1.00 95.06 173 VAL A CA 1
ATOM 1342 C C . VAL A 1 173 ? -6.644 -6.417 8.599 1.00 95.06 173 VAL A C 1
ATOM 1344 O O . VAL A 1 173 ? -6.323 -5.977 7.496 1.00 95.06 173 VAL A O 1
ATOM 1347 N N . SER A 1 174 ? -5.743 -6.895 9.451 1.00 92.38 174 SER A N 1
ATOM 1348 C CA . SER A 1 174 ? -4.313 -6.969 9.151 1.00 92.38 174 SER A CA 1
ATOM 1349 C C . SER A 1 174 ? -3.686 -8.213 9.772 1.00 92.38 174 SER A C 1
ATOM 1351 O O . SER A 1 174 ? -4.304 -8.910 10.575 1.00 92.38 174 SER A O 1
ATOM 1353 N N . ARG A 1 175 ? -2.438 -8.494 9.397 1.00 89.38 175 ARG A N 1
ATOM 1354 C CA . ARG A 1 175 ? -1.630 -9.553 10.001 1.00 89.38 175 ARG A CA 1
ATOM 1355 C C . ARG A 1 175 ? -0.738 -8.955 11.078 1.00 89.38 175 ARG A C 1
ATOM 1357 O O . ARG A 1 175 ? 0.010 -8.020 10.805 1.00 89.38 175 ARG A O 1
ATOM 1364 N N . LEU A 1 176 ? -0.755 -9.539 12.267 1.00 84.88 176 LEU A N 1
ATOM 1365 C CA . LEU A 1 176 ? 0.250 -9.249 13.283 1.00 84.88 176 LEU A CA 1
ATOM 1366 C C . LEU A 1 176 ? 1.572 -9.925 12.914 1.00 84.88 176 LEU A C 1
ATOM 1368 O O . LEU A 1 176 ? 1.601 -10.992 12.294 1.00 84.88 176 LEU A O 1
ATOM 1372 N N . ARG A 1 177 ? 2.686 -9.290 13.278 1.00 79.75 177 ARG A N 1
ATOM 1373 C CA . ARG A 1 177 ? 3.989 -9.945 13.173 1.00 79.75 177 ARG A CA 1
ATOM 1374 C C . ARG A 1 177 ? 4.085 -11.051 14.223 1.00 79.75 177 ARG A C 1
ATOM 1376 O O . ARG A 1 177 ? 3.529 -10.921 15.307 1.00 79.75 177 ARG A O 1
ATOM 1383 N N . LYS A 1 178 ? 4.846 -12.106 13.920 1.00 83.50 178 LYS A N 1
ATOM 1384 C CA . LYS A 1 178 ? 5.081 -13.224 14.852 1.00 83.50 178 LYS A CA 1
ATOM 1385 C C . LYS A 1 178 ? 5.732 -12.799 16.175 1.00 83.50 178 LYS A C 1
ATOM 1387 O O . LYS A 1 178 ? 5.616 -13.505 17.161 1.00 83.50 178 LYS A O 1
ATOM 1392 N N . ASP A 1 179 ? 6.460 -11.686 16.157 1.00 84.56 179 ASP A N 1
ATOM 1393 C CA . ASP A 1 179 ? 7.178 -11.097 17.287 1.00 84.56 179 ASP A CA 1
ATOM 1394 C C . ASP A 1 179 ? 6.425 -9.901 17.889 1.00 84.56 179 ASP A C 1
ATOM 1396 O O . ASP A 1 179 ? 7.014 -9.082 18.591 1.00 84.56 179 ASP A O 1
ATOM 1400 N N . ALA A 1 180 ? 5.129 -9.762 17.592 1.00 81.88 180 ALA A N 1
ATOM 1401 C CA . ALA A 1 180 ? 4.298 -8.767 18.245 1.00 81.88 180 ALA A CA 1
ATOM 1402 C C . ALA A 1 180 ? 4.149 -9.120 19.730 1.00 81.88 180 ALA A C 1
ATOM 1404 O O . ALA A 1 180 ? 3.697 -10.210 20.073 1.00 81.88 180 ALA A O 1
ATOM 1405 N N . ALA A 1 181 ? 4.507 -8.178 20.601 1.00 82.56 181 ALA A N 1
ATOM 1406 C CA . ALA A 1 181 ? 4.211 -8.275 22.021 1.00 82.56 181 ALA A CA 1
ATOM 1407 C C . ALA A 1 181 ? 2.712 -8.018 22.220 1.00 82.56 181 ALA A C 1
ATOM 1409 O O . ALA A 1 181 ? 2.249 -6.878 22.129 1.00 82.56 181 ALA A O 1
ATOM 1410 N N . LEU A 1 182 ? 1.959 -9.100 22.400 1.00 83.75 182 LEU A N 1
ATOM 1411 C CA . LEU A 1 182 ? 0.558 -9.053 22.790 1.00 83.75 182 LEU A CA 1
ATOM 1412 C C . LEU A 1 182 ? 0.510 -9.059 24.312 1.00 83.75 182 LEU A C 1
ATOM 1414 O O . LEU A 1 182 ? 1.117 -9.920 24.942 1.00 83.75 182 LEU A O 1
ATOM 1418 N N . PHE A 1 183 ? -0.176 -8.072 24.868 1.00 82.25 183 PHE A N 1
ATOM 1419 C CA . PHE A 1 183 ? -0.385 -7.940 26.300 1.00 82.25 183 PHE A CA 1
ATOM 1420 C C . PHE A 1 183 ? -1.869 -8.103 26.588 1.00 82.25 183 PHE A C 1
ATOM 1422 O O . PHE A 1 183 ? -2.698 -7.621 25.806 1.00 82.25 183 PHE A O 1
ATOM 1429 N N . ASP A 1 184 ? -2.186 -8.739 27.708 1.00 85.00 184 ASP A N 1
ATOM 1430 C CA . ASP A 1 184 ? -3.546 -8.760 28.223 1.00 85.00 184 ASP A CA 1
ATOM 1431 C C . ASP A 1 184 ? -3.929 -7.385 28.787 1.00 85.00 184 ASP A C 1
ATOM 1433 O O . ASP A 1 184 ? -3.099 -6.480 28.962 1.00 85.00 184 ASP A O 1
ATOM 1437 N N . LEU A 1 185 ? -5.225 -7.200 29.033 1.00 83.19 185 LEU A N 1
ATOM 1438 C CA . LEU A 1 185 ? -5.691 -6.025 29.754 1.00 83.19 185 LEU A CA 1
ATOM 1439 C C . LEU A 1 185 ? -5.233 -6.127 31.216 1.00 83.19 185 LEU A C 1
ATOM 1441 O O . LEU A 1 185 ? -5.342 -7.201 31.806 1.00 83.19 185 LEU A O 1
ATOM 1445 N N . PRO A 1 186 ? -4.738 -5.028 31.811 1.00 84.31 186 PRO A N 1
ATOM 1446 C CA . PRO A 1 186 ? -4.330 -5.040 33.207 1.00 84.31 186 PRO A CA 1
ATOM 1447 C C . PRO A 1 186 ? -5.508 -5.409 34.118 1.00 84.31 186 PRO A C 1
ATOM 1449 O O . PRO A 1 186 ? -6.619 -4.907 33.930 1.00 84.31 186 PRO A O 1
ATOM 1452 N N . GLU A 1 187 ? -5.249 -6.268 35.108 1.00 82.31 187 GLU A N 1
ATOM 1453 C CA . GLU A 1 187 ? -6.249 -6.695 36.090 1.00 82.31 187 GLU A CA 1
ATOM 1454 C C . GLU A 1 187 ? -6.831 -5.514 36.880 1.00 82.31 187 GLU A C 1
ATOM 1456 O O . GLU A 1 187 ? -6.187 -4.478 37.098 1.00 82.31 187 GLU A O 1
ATOM 1461 N N . GLU A 1 188 ? -8.068 -5.689 37.346 1.00 79.94 188 GLU A N 1
ATOM 1462 C CA . GLU A 1 188 ? -8.749 -4.691 38.158 1.00 79.94 188 GLU A CA 1
ATOM 1463 C C . GLU A 1 188 ? -8.013 -4.488 39.492 1.00 79.94 188 GLU A C 1
ATOM 1465 O O . GLU A 1 188 ? -7.602 -5.428 40.178 1.00 79.94 188 GLU A O 1
ATOM 1470 N N . ARG A 1 189 ? -7.772 -3.227 39.858 1.00 71.88 189 ARG A N 1
ATOM 1471 C CA . ARG A 1 189 ? -6.867 -2.912 40.964 1.00 71.88 189 ARG A CA 1
ATOM 1472 C C . ARG A 1 189 ? -7.551 -3.138 42.310 1.00 71.88 189 ARG A C 1
ATOM 1474 O O . ARG A 1 189 ? -8.558 -2.504 42.608 1.00 71.88 189 ARG A O 1
ATOM 1481 N N . ALA A 1 190 ? -6.915 -3.924 43.178 1.00 75.50 190 ALA A N 1
ATOM 1482 C CA . ALA A 1 190 ? -7.335 -4.037 44.572 1.00 75.50 190 ALA A CA 1
ATOM 1483 C C . ALA A 1 190 ? -7.346 -2.654 45.275 1.00 75.50 190 ALA A C 1
ATOM 1485 O O . ALA A 1 190 ? -6.391 -1.875 45.100 1.00 75.50 190 ALA A O 1
ATOM 1486 N N . PRO A 1 191 ? -8.375 -2.345 46.091 1.00 77.62 191 PRO A N 1
ATOM 1487 C CA . PRO A 1 191 ? -8.483 -1.070 46.795 1.00 77.62 191 PRO A CA 1
ATOM 1488 C C . PRO A 1 191 ? -7.230 -0.764 47.630 1.00 77.62 191 PRO A C 1
ATOM 1490 O O . PRO A 1 191 ? -6.714 -1.623 48.339 1.00 77.62 191 PRO A O 1
ATOM 1493 N N . GLY A 1 192 ? -6.727 0.472 47.553 1.00 81.44 192 GLY A N 1
ATOM 1494 C CA . GLY A 1 192 ? -5.641 0.964 48.415 1.00 81.44 192 GLY A CA 1
ATOM 1495 C C . GLY A 1 192 ? -4.207 0.808 47.885 1.00 81.44 192 GLY A C 1
ATOM 1496 O O . GLY A 1 192 ? -3.286 1.374 48.477 1.00 81.44 192 GLY A O 1
ATOM 1497 N N . LYS A 1 193 ? -3.968 0.129 46.753 1.00 75.06 193 LYS A N 1
ATOM 1498 C CA . LYS A 1 193 ? -2.618 0.107 46.152 1.00 75.06 193 LYS A CA 1
ATOM 1499 C C . LYS A 1 193 ? -2.251 1.489 45.581 1.00 75.06 193 LYS A C 1
ATOM 1501 O O . LYS A 1 193 ? -2.992 2.037 44.772 1.00 75.06 193 LYS A O 1
ATOM 1506 N N . ARG A 1 194 ? -1.078 2.031 45.944 1.00 76.56 194 ARG A N 1
ATOM 1507 C CA . ARG A 1 194 ? -0.499 3.285 45.398 1.00 76.56 194 ARG A CA 1
ATOM 1508 C C . ARG A 1 194 ? 0.433 3.014 44.206 1.00 76.56 194 ARG A C 1
ATOM 1510 O O . ARG A 1 194 ? 1.004 1.933 44.113 1.00 76.56 194 ARG A O 1
ATOM 1517 N N . GLY A 1 195 ? 0.557 3.966 43.271 1.00 79.50 195 GLY A N 1
ATOM 1518 C CA . GLY A 1 195 ? 1.449 3.892 42.092 1.00 79.50 195 GLY A CA 1
ATOM 1519 C C . GLY A 1 195 ? 0.740 4.040 40.735 1.00 79.50 195 GLY A C 1
ATOM 1520 O O . GLY A 1 195 ? -0.491 3.974 40.677 1.00 79.50 195 GLY A O 1
ATOM 1521 N N . ARG A 1 196 ? 1.515 4.236 39.653 1.00 76.94 196 ARG A N 1
ATOM 1522 C CA . ARG A 1 196 ? 1.021 4.430 38.272 1.00 76.94 196 ARG A CA 1
ATOM 1523 C C . ARG A 1 196 ? 0.257 3.194 37.786 1.00 76.94 196 ARG A C 1
ATOM 1525 O O . ARG A 1 196 ? 0.705 2.075 38.009 1.00 76.94 196 ARG A O 1
ATOM 1532 N N . HIS A 1 197 ? -0.881 3.408 37.126 1.00 75.62 197 HIS A N 1
ATOM 1533 C CA . HIS A 1 197 ? -1.667 2.318 36.547 1.00 75.62 197 HIS A CA 1
ATOM 1534 C C . HIS A 1 197 ? -0.844 1.559 35.489 1.00 75.62 197 HIS A C 1
ATOM 1536 O O . HIS A 1 197 ? -0.246 2.218 34.627 1.00 75.62 197 HIS A O 1
ATOM 1542 N N . PRO A 1 198 ? -0.801 0.212 35.540 1.00 74.50 198 PRO A N 1
ATOM 1543 C CA . PRO A 1 198 ? -0.245 -0.578 34.453 1.00 74.50 198 PRO A CA 1
ATOM 1544 C C . PRO A 1 198 ? -1.058 -0.321 33.184 1.00 74.50 198 PRO A C 1
ATOM 1546 O O . PRO A 1 198 ? -2.277 -0.176 33.234 1.00 74.50 198 PRO A O 1
ATOM 1549 N N . ILE A 1 199 ? -0.368 -0.220 32.052 1.00 76.81 199 ILE A N 1
ATOM 1550 C CA . ILE A 1 199 ? -0.996 -0.064 30.730 1.00 76.81 199 ILE A CA 1
ATOM 1551 C C . ILE A 1 199 ? -1.199 -1.445 30.077 1.00 76.81 199 ILE A C 1
ATOM 1553 O O . ILE A 1 199 ? -2.022 -1.588 29.179 1.00 76.81 199 ILE A O 1
ATOM 1557 N N . TYR A 1 200 ? -0.465 -2.449 30.560 1.00 78.44 200 TYR A N 1
ATOM 1558 C CA . TYR A 1 200 ? -0.396 -3.818 30.062 1.00 78.44 200 TYR A CA 1
ATOM 1559 C C . TYR A 1 200 ? -0.511 -4.772 31.258 1.00 78.44 200 TYR A C 1
ATOM 1561 O O . TYR A 1 200 ? 0.029 -4.443 32.323 1.00 78.44 200 TYR A O 1
ATOM 1569 N N . GLY A 1 201 ? -1.246 -5.874 31.085 1.00 68.19 201 GLY A N 1
ATOM 1570 C CA . GLY A 1 201 ? -1.300 -7.012 32.009 1.00 68.19 201 GLY A CA 1
ATOM 1571 C C . GLY A 1 201 ? -0.099 -7.934 31.872 1.00 68.19 201 GLY A C 1
ATOM 1572 O O . GLY A 1 201 ? 0.513 -7.949 30.776 1.00 68.19 201 GLY A O 1
#